Protein AF-A0A6N4QSC2-F1 (afdb_monomer_lite)

Foldseek 3Di:
DFEEEEEAQAPPPQPVVVVQCVLCLVLQEAEAEEEEPVNDDPVVVVVNQVVQVPDPGPDDGHHYYYDNALVRVLVVCPDPVDDPPGQYEYEYEQLLPDAAGPVRHGPVRRVVVSCVSCVVPHVYYYYYHYNRDPVCQCVRVSSVVSVVRGQWYWYDDPPAIATPHHRADQDDPPDDGPVSNDGPRNVVHDDDDDDDDD

pLDDT: mean 76.17, std 14.15, range [29.64, 94.31]

Radius of gyration: 16.21 Å; chains: 1; bounding box: 41×41×46 Å

Sequence (198 aa):
MF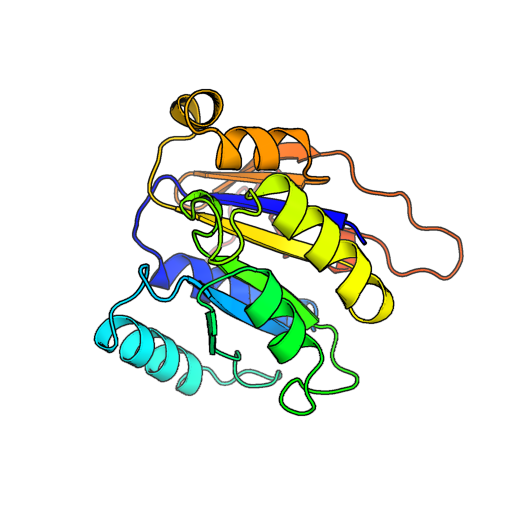IITLLDPTQTKSNLLLRWKIKLDRKGVTPVLVFPEASINLEKLHVLAKISSKQKSRSSVPVFFHAESLLKAADFLLSDRIPKGEKILPVFVDFGSIGKDKNGTDFEEQVEILQRKIERNFSAICFLETGKAQASIERSGNRNWLFHKSSLVVGIEGRSFKILRKDLPQAEEGELSAESWIPGGLLEGGHSENNLRF

Secondary structure (DSSP, 8-state):
-EEEEEEESS--HHHHHHHHHHHHHTTTEEEEEEEEGGG--HHHHHHHHHHHHTS--SSPPPEEEEESSHHHHHHHHTSTTSPTTSEEEEEEESGGG----TT---HHHHHHHHHHHHTTT-SEEEEEEESS-GGGGGGSHHHHHHHHH-SEEEEEETTEEEEEEE-PPPPPTTSPPGGGGSPTTSSSTT---S----

Organism: NCBI:txid2202201

Structure (mmCIF, N/CA/C/O backbone):
data_AF-A0A6N4QSC2-F1
#
_entry.id   AF-A0A6N4QSC2-F1
#
loop_
_atom_site.group_PDB
_atom_site.id
_atom_site.type_symbol
_atom_site.label_atom_id
_atom_site.label_alt_id
_atom_site.label_comp_id
_atom_site.label_asym_id
_atom_site.label_entity_id
_atom_site.label_seq_id
_atom_site.pdbx_PDB_ins_code
_atom_site.Cartn_x
_atom_site.Cartn_y
_atom_site.Cartn_z
_atom_site.occupancy
_atom_site.B_iso_or_equiv
_atom_site.auth_seq_id
_atom_site.auth_comp_id
_atom_site.auth_asym_id
_atom_site.auth_atom_id
_atom_site.pdbx_PDB_model_num
ATOM 1 N N . MET A 1 1 ? -3.252 13.249 3.395 1.00 88.25 1 MET A N 1
ATOM 2 C CA . MET A 1 1 ? -2.956 11.795 3.455 1.00 88.25 1 MET A CA 1
ATOM 3 C C . MET A 1 1 ? -1.460 11.560 3.255 1.00 88.25 1 MET A C 1
ATOM 5 O O . MET A 1 1 ? -0.872 12.277 2.457 1.00 88.25 1 MET A O 1
ATOM 9 N N . PHE A 1 2 ? -0.841 10.583 3.928 1.00 90.88 2 PHE A N 1
ATOM 10 C CA . PHE A 1 2 ? 0.598 10.287 3.786 1.00 90.88 2 PHE A CA 1
ATOM 11 C C . PHE A 1 2 ? 0.894 8.866 3.276 1.00 90.88 2 PHE A C 1
ATOM 13 O O . PHE A 1 2 ? 0.028 7.990 3.304 1.00 90.88 2 PHE A O 1
ATOM 20 N N . ILE A 1 3 ? 2.126 8.641 2.800 1.00 93.69 3 ILE A N 1
ATOM 21 C CA . ILE A 1 3 ? 2.558 7.366 2.203 1.00 93.69 3 ILE A CA 1
ATOM 22 C C . ILE A 1 3 ? 3.592 6.672 3.095 1.00 93.69 3 ILE A C 1
ATOM 24 O O . ILE A 1 3 ? 4.593 7.269 3.500 1.00 93.69 3 ILE A O 1
ATOM 28 N N . ILE A 1 4 ? 3.362 5.386 3.352 1.00 92.31 4 ILE A N 1
ATOM 29 C CA . ILE A 1 4 ? 4.295 4.468 4.009 1.00 92.31 4 ILE A CA 1
ATOM 30 C C . ILE A 1 4 ? 4.819 3.485 2.957 1.00 92.31 4 ILE A C 1
ATOM 32 O O . ILE A 1 4 ? 4.021 2.811 2.315 1.00 92.31 4 ILE A O 1
ATOM 36 N N . THR A 1 5 ? 6.133 3.328 2.819 1.00 91.56 5 THR A N 1
ATOM 37 C CA . THR A 1 5 ? 6.739 2.295 1.966 1.00 91.56 5 THR A CA 1
ATOM 38 C C . THR A 1 5 ? 7.551 1.310 2.789 1.00 91.56 5 THR A C 1
ATOM 40 O O . THR A 1 5 ? 8.351 1.682 3.648 1.00 91.56 5 THR A O 1
ATOM 43 N N . LEU A 1 6 ? 7.364 0.030 2.497 1.00 87.69 6 LEU A N 1
ATOM 44 C CA . LEU A 1 6 ? 8.025 -1.079 3.162 1.00 87.69 6 LEU A CA 1
ATOM 45 C C . LEU A 1 6 ? 8.762 -1.905 2.144 1.00 87.69 6 LEU A C 1
ATOM 47 O O . LEU A 1 6 ? 8.220 -2.239 1.094 1.00 87.69 6 LEU A O 1
ATOM 51 N N . LEU A 1 7 ? 9.985 -2.258 2.492 1.00 85.69 7 LEU A N 1
ATOM 52 C CA . LEU A 1 7 ? 10.893 -2.935 1.592 1.00 85.69 7 LEU A CA 1
ATOM 53 C C . LEU A 1 7 ? 11.272 -4.261 2.237 1.00 85.69 7 LEU A C 1
ATOM 55 O O . LEU A 1 7 ? 12.034 -4.291 3.204 1.00 85.69 7 LEU A O 1
ATOM 59 N N . ASP A 1 8 ? 10.720 -5.350 1.713 1.00 81.19 8 ASP A N 1
ATOM 60 C CA . ASP A 1 8 ? 11.114 -6.708 2.076 1.00 81.19 8 ASP A CA 1
ATOM 61 C C . ASP A 1 8 ? 12.064 -7.256 1.001 1.00 81.19 8 ASP A C 1
ATOM 63 O O . ASP A 1 8 ? 11.661 -7.452 -0.148 1.00 81.19 8 ASP A O 1
ATOM 67 N N . PRO A 1 9 ? 13.338 -7.534 1.318 1.00 72.94 9 PRO A N 1
ATOM 68 C CA . PRO A 1 9 ? 14.249 -8.124 0.345 1.00 72.94 9 PRO A CA 1
ATOM 69 C C . PRO A 1 9 ? 13.836 -9.550 -0.050 1.00 72.94 9 PRO A C 1
ATOM 71 O O . PRO A 1 9 ? 14.272 -10.048 -1.088 1.00 72.94 9 PRO A O 1
ATOM 74 N N . THR A 1 10 ? 12.996 -10.214 0.747 1.00 72.12 10 THR A N 1
ATOM 75 C CA . THR A 1 10 ? 12.547 -11.586 0.518 1.00 72.12 10 THR A CA 1
ATOM 76 C C . THR A 1 10 ? 11.240 -11.626 -0.272 1.00 72.12 10 THR A C 1
ATOM 78 O O . THR A 1 10 ? 10.379 -10.765 -0.139 1.00 72.1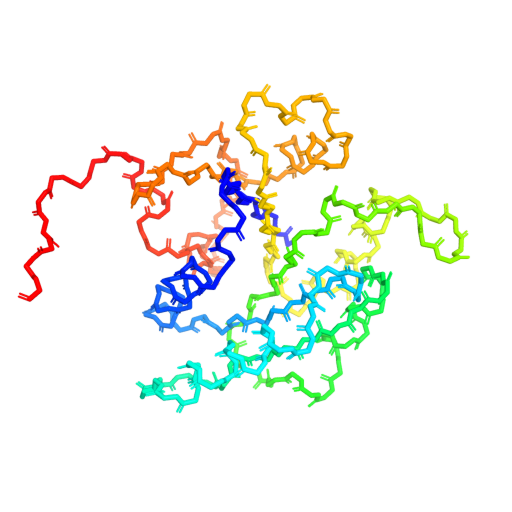2 10 THR A O 1
ATOM 81 N N . GLN A 1 11 ? 11.055 -12.663 -1.094 1.00 65.81 11 GLN A N 1
ATOM 82 C CA . GLN A 1 11 ? 9.778 -12.921 -1.780 1.00 65.81 11 GLN A CA 1
ATOM 83 C C . GLN A 1 11 ? 8.778 -13.704 -0.909 1.00 65.81 11 GLN A C 1
ATOM 85 O O . GLN A 1 11 ? 7.731 -14.145 -1.388 1.00 65.81 11 GLN A O 1
ATOM 90 N N . THR A 1 12 ? 9.081 -13.919 0.373 1.00 62.34 12 THR A N 1
ATOM 91 C CA . THR A 1 12 ? 8.256 -14.706 1.303 1.00 62.34 12 THR A CA 1
ATOM 92 C C . THR A 1 12 ? 7.062 -13.893 1.823 1.00 62.34 12 THR A C 1
ATOM 94 O O . THR A 1 12 ? 6.931 -13.620 3.015 1.00 62.34 12 THR A O 1
ATOM 97 N N . LYS A 1 13 ? 6.149 -13.533 0.908 1.00 61.34 13 LYS A N 1
ATOM 98 C CA . LYS A 1 13 ? 5.023 -12.604 1.135 1.00 61.34 13 LYS A CA 1
ATOM 99 C C . LYS A 1 13 ? 4.121 -12.988 2.325 1.00 61.34 13 LYS A C 1
ATOM 101 O O . LYS A 1 13 ? 3.629 -12.118 3.039 1.00 61.34 13 LYS A O 1
ATOM 106 N N . SER A 1 14 ? 3.910 -14.282 2.581 1.00 56.91 14 SER A N 1
ATOM 107 C CA . SER A 1 14 ? 2.851 -14.759 3.488 1.00 56.91 14 SER A CA 1
ATOM 108 C C . SER A 1 14 ? 3.118 -14.514 4.977 1.00 56.91 14 SER A C 1
ATOM 110 O O . SER A 1 14 ? 2.201 -14.182 5.727 1.00 56.91 14 SER A O 1
ATOM 112 N N . ASN A 1 15 ? 4.368 -14.660 5.423 1.00 63.09 15 ASN A N 1
ATOM 113 C CA . ASN A 1 15 ? 4.705 -14.560 6.848 1.00 63.09 15 ASN A CA 1
ATOM 114 C C . ASN A 1 15 ? 4.814 -13.107 7.321 1.00 63.09 15 ASN A C 1
ATOM 116 O O . ASN A 1 15 ? 4.501 -12.810 8.475 1.00 63.09 15 ASN A O 1
ATOM 120 N N . LEU A 1 16 ? 5.243 -12.200 6.441 1.00 67.38 16 LEU A N 1
ATOM 121 C CA . LEU A 1 16 ? 5.351 -10.783 6.760 1.00 67.38 16 LEU A CA 1
ATOM 122 C C . LEU A 1 16 ? 3.970 -10.141 6.908 1.00 67.38 16 LEU A C 1
ATOM 124 O O . LEU A 1 16 ? 3.697 -9.529 7.940 1.00 67.38 16 LEU A O 1
ATOM 128 N N . LEU A 1 17 ? 3.100 -10.336 5.913 1.00 65.50 17 LEU A N 1
ATOM 129 C CA . LEU A 1 17 ? 1.736 -9.805 5.902 1.00 65.50 17 LEU A CA 1
ATOM 130 C C . LEU A 1 17 ? 0.954 -10.216 7.155 1.00 65.50 17 LEU A C 1
ATOM 132 O O . LEU A 1 17 ? 0.260 -9.398 7.758 1.00 65.50 17 LEU A O 1
ATOM 136 N N . LEU A 1 18 ? 1.137 -11.458 7.612 1.00 65.31 18 LEU A N 1
ATOM 137 C CA . LEU A 1 18 ? 0.508 -11.951 8.834 1.00 65.31 18 LEU A CA 1
ATOM 138 C C . LEU A 1 18 ? 1.024 -11.244 10.097 1.00 65.31 18 LEU A C 1
ATOM 140 O O . LEU A 1 18 ? 0.238 -10.841 10.955 1.00 65.31 18 LEU A O 1
ATOM 144 N N . ARG A 1 19 ? 2.347 -11.084 10.225 1.00 69.19 19 ARG A N 1
ATOM 145 C CA . ARG A 1 19 ? 2.960 -10.372 11.362 1.00 69.19 19 ARG A CA 1
ATOM 146 C C . ARG A 1 19 ? 2.502 -8.919 11.411 1.00 69.19 19 ARG A C 1
ATOM 148 O O . ARG A 1 19 ? 2.273 -8.375 12.488 1.00 69.19 19 ARG A O 1
ATOM 155 N N . TRP A 1 20 ? 2.366 -8.314 10.241 1.00 72.75 20 TRP A N 1
ATOM 156 C CA . TRP A 1 20 ? 1.895 -6.952 10.060 1.00 72.75 20 TRP A CA 1
ATOM 157 C C . TRP A 1 20 ? 0.442 -6.778 10.466 1.00 72.75 20 TRP A C 1
ATOM 159 O O . TRP A 1 20 ? 0.145 -5.889 11.261 1.00 72.75 20 TRP A O 1
ATOM 169 N N . LYS A 1 21 ? -0.433 -7.683 10.021 1.00 70.56 21 LYS A N 1
ATOM 170 C CA . LYS A 1 21 ? -1.835 -7.708 10.434 1.00 70.56 21 LYS A CA 1
ATOM 171 C C . LYS A 1 21 ? -1.973 -7.730 11.958 1.00 70.56 21 LYS A C 1
ATOM 173 O O . LYS A 1 21 ? -2.654 -6.880 12.509 1.00 70.56 21 LYS A O 1
ATOM 178 N N . ILE A 1 22 ? -1.252 -8.616 12.652 1.00 71.75 22 ILE A N 1
ATOM 179 C CA . ILE A 1 22 ? -1.305 -8.701 14.126 1.00 71.75 22 ILE A CA 1
ATOM 180 C C . ILE A 1 22 ? -0.913 -7.369 14.785 1.00 71.75 22 ILE A C 1
ATOM 182 O O . ILE A 1 22 ? -1.514 -6.956 15.777 1.00 71.75 22 ILE A O 1
ATOM 186 N N . LYS A 1 23 ? 0.114 -6.693 14.260 1.00 76.44 23 LYS A N 1
ATOM 187 C CA . LYS A 1 23 ? 0.571 -5.405 14.796 1.00 76.44 23 LYS A CA 1
ATOM 188 C C . LYS A 1 23 ? -0.415 -4.266 14.514 1.00 76.44 23 LYS A C 1
ATOM 190 O O . LYS A 1 23 ? -0.548 -3.387 15.362 1.00 76.44 23 LYS A O 1
ATOM 195 N N . LEU A 1 24 ? -1.086 -4.284 13.362 1.00 78.25 24 LEU A N 1
ATOM 196 C CA . LEU A 1 24 ? -2.146 -3.337 13.000 1.00 78.25 24 LEU A CA 1
ATOM 197 C C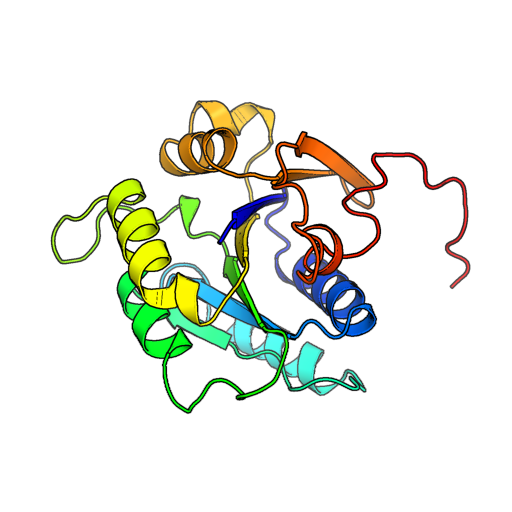 . LEU A 1 24 ? -3.407 -3.552 13.845 1.00 78.25 24 LEU A C 1
ATOM 199 O O . LEU A 1 24 ? -3.928 -2.591 14.406 1.00 78.25 24 LEU A O 1
ATOM 203 N N . ASP A 1 25 ? -3.812 -4.809 14.051 1.00 76.00 25 ASP A N 1
ATOM 204 C CA . ASP A 1 25 ? -4.973 -5.180 14.868 1.00 76.00 25 ASP A CA 1
ATOM 205 C C . ASP A 1 25 ? -4.839 -4.657 16.309 1.00 76.00 25 ASP A C 1
ATOM 207 O O . ASP A 1 25 ? -5.798 -4.154 16.890 1.00 76.00 25 ASP A O 1
ATOM 211 N N . ARG A 1 26 ? -3.627 -4.696 16.886 1.00 77.69 26 ARG A N 1
ATOM 212 C CA . ARG A 1 26 ? -3.344 -4.126 18.221 1.00 77.69 26 ARG A CA 1
ATOM 213 C C . ARG A 1 26 ? -3.551 -2.612 18.301 1.00 77.69 26 ARG A C 1
ATOM 215 O O . ARG A 1 26 ? -3.760 -2.098 19.395 1.00 77.69 26 ARG A O 1
ATOM 222 N N . LYS A 1 27 ? -3.482 -1.908 17.170 1.00 78.81 27 LYS A N 1
ATOM 223 C CA . LYS A 1 27 ? -3.760 -0.469 17.054 1.00 78.81 27 LYS A CA 1
ATOM 224 C C . LYS A 1 27 ? -5.186 -0.175 16.574 1.00 78.81 27 LYS A C 1
ATOM 226 O O . LYS A 1 27 ? -5.499 0.981 16.304 1.00 78.81 27 LYS A O 1
ATOM 231 N N . GLY A 1 28 ? -6.027 -1.203 16.438 1.00 79.94 28 GLY A N 1
ATOM 232 C CA . GLY A 1 28 ? -7.368 -1.070 15.873 1.00 79.94 28 GLY A CA 1
ATOM 233 C C . GLY A 1 28 ? -7.364 -0.647 14.404 1.00 79.94 28 GLY A C 1
ATOM 234 O O . GLY A 1 28 ? -8.327 -0.033 13.965 1.00 79.94 28 GLY A O 1
ATOM 235 N N . VAL A 1 29 ? -6.280 -0.920 13.664 1.00 83.62 29 VAL A N 1
ATOM 236 C CA . VAL A 1 29 ? -6.176 -0.616 12.232 1.00 83.62 29 VAL A CA 1
ATOM 237 C C . VAL A 1 29 ? -6.504 -1.870 11.424 1.00 83.62 29 VAL A C 1
ATOM 239 O O . VAL A 1 29 ? -5.857 -2.901 11.600 1.00 83.62 29 VAL A O 1
ATOM 242 N N . THR A 1 30 ? -7.456 -1.766 10.500 1.00 83.31 30 THR A N 1
ATOM 243 C CA . THR A 1 30 ? -7.856 -2.847 9.592 1.00 83.31 30 THR A CA 1
ATOM 244 C C . THR A 1 30 ? -7.101 -2.718 8.263 1.00 83.31 30 THR A C 1
ATOM 246 O O . THR A 1 30 ? -7.333 -1.760 7.522 1.00 83.31 30 THR A O 1
ATOM 249 N N . PRO A 1 31 ? -6.198 -3.651 7.908 1.00 83.19 31 PRO A N 1
ATOM 250 C CA . PRO A 1 31 ? -5.553 -3.627 6.600 1.00 83.19 31 PRO A CA 1
ATOM 251 C C . PRO A 1 31 ? -6.478 -4.129 5.483 1.00 83.19 31 PRO A C 1
ATOM 253 O O . PRO A 1 31 ? -7.084 -5.196 5.599 1.00 83.19 31 PRO A O 1
ATOM 256 N N . VAL A 1 32 ? -6.492 -3.416 4.356 1.00 86.00 32 VAL A N 1
ATOM 257 C CA . VAL A 1 32 ? -7.066 -3.887 3.083 1.00 86.00 32 VAL A CA 1
ATOM 258 C C . VAL A 1 32 ? -5.916 -4.191 2.134 1.00 86.00 32 VAL A C 1
ATOM 260 O O . VAL A 1 32 ? -5.185 -3.288 1.735 1.00 86.00 32 VAL A O 1
ATOM 263 N N . LEU A 1 33 ? -5.730 -5.467 1.802 1.00 84.81 33 LEU A N 1
ATOM 264 C CA . LEU A 1 33 ? -4.617 -5.930 0.981 1.00 84.81 33 LEU A CA 1
ATOM 265 C C . LEU A 1 33 ? -5.011 -5.914 -0.497 1.00 84.81 33 LEU A C 1
ATOM 267 O O . LEU A 1 33 ? -5.874 -6.674 -0.942 1.00 84.81 33 LEU A O 1
ATOM 271 N N . VAL A 1 34 ? -4.340 -5.058 -1.256 1.00 86.56 34 VAL A N 1
ATOM 272 C CA . VAL A 1 34 ? -4.528 -4.889 -2.694 1.00 86.56 34 VAL A CA 1
ATOM 273 C C . VAL A 1 34 ? -3.327 -5.486 -3.412 1.00 86.56 34 VAL A C 1
ATOM 275 O O . VAL A 1 34 ? -2.183 -5.158 -3.097 1.00 86.56 34 VAL A O 1
ATOM 278 N N . PHE A 1 35 ? -3.582 -6.335 -4.403 1.00 84.44 35 PHE A N 1
ATOM 279 C CA . PHE A 1 35 ? -2.551 -6.985 -5.209 1.00 84.44 35 PHE A CA 1
ATOM 280 C C . PHE A 1 35 ? -2.726 -6.653 -6.695 1.00 84.44 35 PHE A C 1
ATOM 282 O O . PHE A 1 35 ? -3.864 -6.620 -7.178 1.00 84.44 35 PHE A O 1
ATOM 289 N N . PRO A 1 36 ? -1.627 -6.464 -7.448 1.00 83.25 36 PRO A N 1
ATOM 290 C CA . PRO A 1 36 ? -1.685 -6.462 -8.896 1.00 83.25 36 PRO A CA 1
ATOM 291 C C . PRO A 1 36 ? -2.163 -7.831 -9.373 1.00 83.25 36 PRO A C 1
ATOM 293 O O . PRO A 1 36 ? -1.684 -8.858 -8.881 1.00 83.25 36 PRO A O 1
ATOM 296 N N . GLU A 1 37 ? -3.058 -7.858 -10.355 1.00 79.19 37 GLU A N 1
ATOM 297 C CA . GLU A 1 37 ? -3.610 -9.108 -10.900 1.00 79.19 37 GLU A CA 1
ATOM 298 C C . GLU A 1 37 ? -2.509 -10.072 -11.384 1.00 79.19 37 GLU A C 1
ATOM 300 O O . GLU A 1 37 ? -2.588 -11.279 -11.175 1.00 79.19 37 GLU A O 1
ATOM 305 N N . ALA A 1 38 ? -1.405 -9.537 -11.912 1.00 68.12 38 ALA A N 1
ATOM 306 C CA . ALA A 1 38 ? -0.257 -10.320 -12.370 1.00 68.12 38 ALA A CA 1
ATOM 307 C C . ALA A 1 38 ? 0.647 -10.894 -11.249 1.00 68.12 38 ALA A C 1
ATOM 309 O O . ALA A 1 38 ? 1.596 -11.620 -11.541 1.00 68.12 38 ALA A O 1
ATOM 310 N N . SER A 1 39 ? 0.425 -10.555 -9.972 1.00 63.72 39 SER A N 1
ATOM 311 C CA . SER A 1 39 ? 1.437 -10.726 -8.907 1.00 63.72 39 SER A CA 1
ATOM 312 C C . SER A 1 39 ? 1.231 -11.917 -7.959 1.00 63.72 39 SER A C 1
ATOM 314 O O . SER A 1 39 ? 2.129 -12.241 -7.164 1.00 63.72 39 SER A O 1
ATOM 316 N N . ILE A 1 40 ? 0.062 -12.563 -8.005 1.00 62.53 40 ILE A N 1
ATOM 317 C CA . ILE A 1 40 ? -0.332 -13.626 -7.077 1.00 62.53 40 ILE A CA 1
ATOM 318 C C . ILE A 1 40 ? -1.114 -14.720 -7.810 1.00 62.53 40 ILE A C 1
ATOM 320 O O . ILE A 1 40 ? -2.077 -14.445 -8.515 1.00 62.53 40 ILE A O 1
ATOM 324 N N . ASN A 1 41 ? -0.727 -15.984 -7.597 1.00 61.09 41 ASN A N 1
ATOM 325 C CA . ASN A 1 41 ? -1.523 -17.126 -8.046 1.00 61.09 41 ASN A CA 1
ATOM 326 C C . ASN A 1 41 ? -2.687 -17.395 -7.065 1.00 61.09 41 ASN A C 1
ATOM 328 O O . ASN A 1 41 ? -2.583 -17.130 -5.864 1.00 61.09 41 ASN A O 1
ATOM 332 N N . LEU A 1 42 ? -3.792 -17.953 -7.569 1.00 58.38 42 LEU A N 1
ATOM 333 C CA . LEU A 1 42 ? -4.994 -18.280 -6.782 1.00 58.38 42 LEU A CA 1
ATOM 334 C C . LEU A 1 42 ? -4.693 -19.155 -5.549 1.00 58.38 42 LEU A C 1
ATOM 336 O O . LEU A 1 42 ? -5.288 -18.971 -4.487 1.00 58.38 42 LEU A O 1
ATOM 340 N N . GLU A 1 43 ? -3.715 -20.055 -5.647 1.00 59.78 43 GLU A N 1
ATOM 341 C CA . GLU A 1 43 ? -3.295 -20.920 -4.540 1.00 59.78 43 GLU A CA 1
ATOM 342 C C . GLU A 1 43 ? -2.722 -20.132 -3.352 1.00 59.78 43 GLU A C 1
ATOM 344 O O . GLU A 1 43 ? -3.056 -20.411 -2.199 1.00 59.78 43 GLU A O 1
ATOM 349 N N . LYS A 1 44 ? -1.898 -19.106 -3.603 1.00 62.97 44 LYS A N 1
ATOM 350 C CA . LYS A 1 44 ? -1.330 -18.257 -2.545 1.00 62.97 44 LYS A CA 1
ATOM 351 C C . LYS A 1 44 ? -2.402 -17.431 -1.837 1.00 62.97 44 LYS A C 1
ATOM 353 O O . LYS A 1 44 ? -2.305 -17.251 -0.624 1.00 62.97 44 LYS A O 1
ATOM 358 N N . LEU A 1 45 ? -3.446 -16.988 -2.540 1.00 64.06 45 LEU A N 1
ATOM 359 C CA . LEU A 1 45 ? -4.599 -16.326 -1.911 1.00 64.06 45 LEU A CA 1
ATOM 360 C C . LEU A 1 45 ? -5.372 -17.266 -1.013 1.00 64.06 45 LEU A C 1
ATOM 362 O O . LEU A 1 45 ? -5.707 -16.890 0.103 1.00 64.06 45 LEU A O 1
ATOM 366 N N . HIS A 1 46 ? -5.617 -18.495 -1.465 1.00 64.62 46 HIS A N 1
ATOM 367 C CA . HIS A 1 46 ? -6.274 -19.502 -0.639 1.00 64.62 46 HIS A CA 1
ATOM 368 C C . HIS A 1 46 ? -5.481 -19.767 0.644 1.00 64.62 46 HIS A C 1
ATOM 370 O O . HIS A 1 46 ? -6.069 -19.890 1.718 1.00 64.62 46 HIS A O 1
ATOM 376 N N . VAL A 1 47 ? -4.148 -19.794 0.563 1.00 65.44 47 VAL A N 1
ATOM 377 C CA . VAL A 1 47 ? -3.280 -19.897 1.742 1.00 65.44 47 VAL A CA 1
ATOM 378 C C . VAL A 1 47 ? -3.437 -18.675 2.652 1.00 65.44 47 VAL A C 1
ATOM 380 O O . VAL A 1 47 ? -3.666 -18.849 3.847 1.00 65.44 47 VAL A O 1
ATOM 383 N N . LEU A 1 48 ? -3.382 -17.452 2.117 1.00 65.31 48 LEU A N 1
ATOM 384 C CA . LEU A 1 48 ? -3.551 -16.222 2.903 1.00 65.31 48 LEU A CA 1
ATOM 385 C C . LEU A 1 48 ? -4.934 -16.138 3.569 1.00 65.31 48 LEU A C 1
ATOM 387 O O . LEU A 1 48 ? -5.022 -15.868 4.767 1.00 65.31 48 LEU A O 1
ATOM 391 N N . ALA A 1 49 ? -5.998 -16.447 2.829 1.00 67.06 49 ALA A N 1
ATOM 392 C CA . ALA A 1 49 ? -7.370 -16.467 3.320 1.00 67.06 49 ALA A CA 1
ATOM 393 C C . ALA A 1 49 ? -7.563 -17.531 4.412 1.00 67.06 49 ALA A C 1
ATOM 395 O O . ALA A 1 49 ? -8.115 -17.234 5.469 1.00 67.06 49 ALA A O 1
ATOM 396 N N . LYS A 1 50 ? -7.036 -18.748 4.210 1.00 66.19 50 LYS A N 1
ATOM 397 C CA . LYS A 1 50 ? -7.099 -19.849 5.189 1.00 66.19 50 LYS A CA 1
ATOM 398 C C . LYS A 1 50 ? -6.298 -19.561 6.456 1.00 66.19 50 LYS A C 1
ATOM 400 O O . LYS A 1 50 ? -6.689 -19.987 7.539 1.00 66.19 50 LYS A O 1
ATOM 405 N N . ILE A 1 51 ? -5.155 -18.888 6.340 1.00 61.66 51 ILE A N 1
ATOM 406 C CA . ILE A 1 51 ? -4.378 -18.474 7.513 1.00 61.66 51 ILE A CA 1
ATOM 407 C C . ILE A 1 51 ? -5.136 -17.372 8.257 1.00 61.66 51 ILE A C 1
ATOM 409 O O . ILE A 1 51 ? -5.251 -17.428 9.481 1.00 61.66 51 ILE A O 1
ATOM 413 N N . SER A 1 52 ? -5.700 -16.409 7.528 1.00 61.97 52 SER A N 1
ATOM 414 C CA . SER A 1 52 ? -6.455 -15.321 8.133 1.00 61.97 52 SER A CA 1
ATOM 415 C C . SER A 1 52 ? -7.734 -15.789 8.828 1.00 61.97 52 SER A C 1
ATOM 417 O O . SER A 1 52 ? -8.048 -15.290 9.904 1.00 61.97 52 SER A O 1
ATOM 419 N N . SER A 1 53 ? -8.466 -16.748 8.255 1.00 64.56 53 SER A N 1
ATOM 420 C CA . SER A 1 53 ? -9.716 -17.259 8.832 1.00 64.56 53 SER A CA 1
ATOM 421 C C . SER A 1 53 ? -9.503 -18.048 10.128 1.00 64.56 53 SER A C 1
ATOM 423 O O . SER A 1 53 ? -10.421 -18.192 10.929 1.00 64.56 53 SER A O 1
ATOM 425 N N . LYS A 1 54 ? -8.290 -18.569 10.347 1.00 59.94 54 LYS A N 1
ATOM 426 C CA . LYS A 1 54 ? -7.914 -19.309 11.559 1.00 59.94 54 LYS A CA 1
ATOM 427 C C . LYS A 1 54 ? -7.511 -18.406 12.723 1.00 59.94 54 LYS A C 1
ATOM 429 O O . LYS A 1 54 ? -7.364 -18.896 13.842 1.00 59.94 54 LYS A O 1
ATOM 434 N N . GLN A 1 55 ? -7.305 -17.112 12.489 1.00 59.38 55 GLN A N 1
ATOM 435 C CA . GLN A 1 55 ? -6.981 -16.179 13.560 1.00 59.38 55 GLN A CA 1
ATOM 436 C C . GLN A 1 55 ? -8.258 -15.701 14.252 1.00 59.38 55 GLN A C 1
ATOM 438 O O . GLN A 1 55 ? -9.144 -15.136 13.617 1.00 59.38 55 GLN A O 1
ATOM 443 N N . LYS A 1 56 ? -8.320 -15.859 15.580 1.00 54.41 56 LYS A N 1
ATOM 444 C CA . LYS A 1 56 ? -9.302 -15.172 16.431 1.00 54.41 56 LYS A CA 1
ATOM 445 C C . LYS A 1 56 ? -8.936 -13.683 16.503 1.00 54.41 56 LYS A C 1
ATOM 447 O O . LYS A 1 56 ? -8.315 -13.236 17.463 1.00 54.41 56 LYS A O 1
ATOM 452 N N . SER A 1 57 ? -9.232 -12.945 15.437 1.00 53.84 57 SER A N 1
ATOM 453 C CA . SER A 1 57 ? -9.071 -11.491 15.371 1.00 53.84 57 SER A CA 1
ATOM 454 C C . SER A 1 57 ? -10.243 -10.796 16.063 1.00 53.84 57 SER A C 1
ATOM 456 O O . SER A 1 57 ? -11.371 -11.272 15.973 1.00 53.84 57 SER A O 1
ATOM 458 N N . ARG A 1 58 ? -9.988 -9.666 16.736 1.00 53.16 58 ARG A N 1
ATOM 459 C CA . ARG A 1 58 ? -11.047 -8.746 17.197 1.00 53.16 58 ARG A CA 1
ATOM 460 C C . ARG A 1 58 ? -11.551 -7.826 16.072 1.00 53.16 58 ARG A C 1
ATOM 462 O O . ARG A 1 58 ? -12.607 -7.230 16.234 1.00 53.16 58 ARG A O 1
ATOM 469 N N . SER A 1 59 ? -10.797 -7.703 14.977 1.00 53.69 59 SER A N 1
ATOM 470 C CA . SER A 1 59 ? -11.109 -6.878 13.801 1.00 53.69 59 SER A CA 1
ATOM 471 C C . SER A 1 59 ? -11.682 -7.710 12.649 1.00 53.69 59 SER A C 1
ATOM 473 O O . SER A 1 59 ? -11.550 -8.941 12.631 1.00 53.69 59 SER A O 1
ATOM 475 N N . SER A 1 60 ? -12.298 -7.013 11.691 1.00 53.12 60 SER A N 1
ATOM 476 C CA . SER A 1 60 ? -12.840 -7.563 10.451 1.00 53.12 60 SER A CA 1
ATOM 477 C C . SER A 1 60 ? -11.808 -8.405 9.678 1.00 53.12 60 SER A C 1
ATOM 479 O O . SER A 1 60 ? -10.587 -8.269 9.812 1.00 53.12 60 SER A O 1
ATOM 481 N N . VAL A 1 61 ? -12.308 -9.368 8.900 1.00 57.94 61 VAL A N 1
ATOM 482 C CA . VAL A 1 61 ? -11.475 -10.238 8.059 1.00 57.94 61 VAL A CA 1
ATOM 483 C C . VAL A 1 61 ? -10.713 -9.355 7.058 1.00 57.94 61 VAL A C 1
ATOM 485 O O . VAL A 1 61 ? -11.346 -8.513 6.423 1.00 57.94 61 VAL A O 1
ATOM 488 N N . PRO A 1 62 ? -9.386 -9.521 6.884 1.00 60.84 62 PRO A N 1
ATOM 489 C CA . PRO A 1 62 ? -8.628 -8.740 5.919 1.00 60.84 62 PRO A CA 1
ATOM 490 C C . PRO A 1 62 ? -9.239 -8.916 4.535 1.00 60.84 62 PRO A C 1
ATOM 492 O O . PRO A 1 62 ? -9.486 -10.034 4.074 1.00 60.84 62 PRO A O 1
ATOM 495 N N . VAL A 1 63 ? -9.495 -7.785 3.891 1.00 67.50 63 VAL A N 1
ATOM 496 C CA . VAL A 1 63 ? -10.109 -7.736 2.571 1.00 67.50 63 VAL A CA 1
ATOM 497 C C . VAL A 1 63 ? -9.004 -7.882 1.532 1.00 67.50 63 VAL A C 1
ATOM 499 O O . VAL A 1 63 ? -8.034 -7.126 1.547 1.00 67.50 63 VAL A O 1
ATOM 502 N N . PHE A 1 64 ? -9.152 -8.865 0.646 1.00 73.38 64 PHE A N 1
ATOM 503 C CA . PHE A 1 64 ? -8.233 -9.124 -0.460 1.00 73.38 64 PHE A CA 1
ATOM 504 C C . PHE A 1 64 ? -8.859 -8.628 -1.763 1.00 73.38 64 PHE A C 1
ATOM 506 O O . PHE A 1 64 ? -9.998 -8.986 -2.069 1.00 73.38 64 PHE A O 1
ATOM 513 N N . PHE A 1 65 ? -8.121 -7.830 -2.536 1.00 77.81 65 PHE A N 1
ATOM 514 C CA . PHE A 1 65 ? -8.581 -7.321 -3.828 1.00 77.81 65 PHE A CA 1
ATOM 515 C C . PHE A 1 65 ? -7.499 -7.418 -4.905 1.00 77.81 65 PHE A C 1
ATOM 517 O O . PHE A 1 65 ? -6.337 -7.098 -4.655 1.00 77.81 65 PHE A O 1
ATOM 524 N N . HIS A 1 66 ? -7.896 -7.830 -6.111 1.00 76.50 66 HIS A N 1
ATOM 525 C CA . HIS A 1 66 ? -7.045 -7.793 -7.299 1.00 76.50 66 HIS A CA 1
ATOM 526 C C . HIS A 1 66 ? -7.388 -6.579 -8.140 1.00 76.50 66 HIS A C 1
ATOM 528 O O . HIS A 1 66 ? -8.554 -6.366 -8.471 1.00 76.50 66 HIS A O 1
ATOM 534 N N . ALA A 1 67 ? -6.366 -5.824 -8.523 1.00 78.44 67 ALA A N 1
ATOM 535 C CA . ALA A 1 67 ? -6.530 -4.680 -9.396 1.00 78.44 67 ALA A CA 1
ATOM 536 C C . ALA A 1 67 ? -5.558 -4.758 -10.576 1.00 78.44 67 ALA A C 1
ATOM 538 O O . ALA A 1 67 ? -4.373 -5.040 -10.407 1.00 78.44 67 ALA A O 1
ATOM 539 N N . GLU A 1 68 ? -6.055 -4.455 -11.774 1.00 78.88 68 GLU A N 1
ATOM 540 C CA . GLU A 1 68 ? -5.210 -4.261 -12.961 1.00 78.88 68 GLU A CA 1
ATOM 541 C C . GLU A 1 68 ? -4.419 -2.943 -12.897 1.00 78.88 68 GLU A C 1
ATOM 543 O O . GLU A 1 68 ? -3.424 -2.787 -13.597 1.00 78.88 68 GLU A O 1
ATOM 548 N N . SER A 1 69 ? -4.873 -1.980 -12.088 1.00 83.31 69 SER A N 1
ATOM 549 C CA . SER A 1 69 ? -4.250 -0.664 -11.910 1.00 83.31 69 SER A CA 1
ATOM 550 C C . SER A 1 69 ? -4.570 -0.082 -10.533 1.00 83.31 69 SER A C 1
ATOM 552 O O . SER A 1 69 ? -5.525 -0.505 -9.871 1.00 83.31 69 SER A O 1
ATOM 554 N N . LEU A 1 70 ? -3.811 0.934 -10.110 1.00 87.25 70 LEU A N 1
ATOM 555 C CA . LEU A 1 70 ? -4.102 1.664 -8.867 1.00 87.25 70 LEU A CA 1
ATOM 556 C C . LEU A 1 70 ? -5.470 2.364 -8.921 1.00 87.25 70 LEU A C 1
ATOM 558 O O . LEU A 1 70 ? -6.163 2.452 -7.910 1.00 87.25 70 LEU A O 1
ATOM 562 N N . LEU A 1 71 ? -5.907 2.795 -10.107 1.00 84.38 71 LEU A N 1
ATOM 563 C CA . LEU A 1 71 ? -7.202 3.454 -10.289 1.00 84.38 71 LEU A CA 1
ATOM 564 C C . LEU A 1 71 ? -8.381 2.513 -10.027 1.00 84.38 71 LEU A C 1
ATOM 566 O O . LEU A 1 71 ? -9.317 2.896 -9.328 1.00 84.38 71 LEU A O 1
ATOM 570 N N . LYS A 1 72 ? -8.309 1.262 -10.504 1.00 86.75 72 LYS A N 1
ATOM 571 C CA . LYS A 1 72 ? -9.327 0.247 -10.183 1.00 86.75 72 LYS A CA 1
ATOM 572 C C . LYS A 1 72 ? -9.358 -0.088 -8.694 1.00 86.75 72 LYS A C 1
ATOM 574 O O . LYS A 1 72 ? -10.425 -0.340 -8.139 1.00 86.75 72 LYS A O 1
ATOM 579 N N . ALA A 1 73 ? -8.200 -0.081 -8.035 1.00 88.31 73 ALA A N 1
ATOM 580 C CA . ALA A 1 73 ? -8.141 -0.241 -6.587 1.00 88.31 73 ALA A CA 1
ATOM 581 C C . ALA A 1 73 ? -8.817 0.922 -5.849 1.00 88.31 73 ALA A C 1
ATOM 583 O O . ALA A 1 73 ? -9.510 0.679 -4.864 1.00 88.31 73 ALA A O 1
ATOM 584 N N . ALA A 1 74 ? -8.689 2.157 -6.342 1.00 89.25 74 ALA A N 1
ATOM 585 C CA . ALA A 1 74 ? -9.377 3.313 -5.770 1.00 89.25 74 ALA A CA 1
ATOM 586 C C . ALA A 1 74 ? -10.907 3.139 -5.778 1.00 89.25 74 ALA A C 1
ATOM 588 O O . ALA A 1 74 ? -11.556 3.399 -4.769 1.00 89.25 74 ALA A O 1
ATOM 589 N N . ASP A 1 75 ? -11.478 2.659 -6.889 1.00 89.44 75 ASP A N 1
ATOM 590 C CA . ASP A 1 75 ? -12.924 2.402 -6.994 1.00 89.44 75 ASP A CA 1
ATOM 591 C C . ASP A 1 75 ? -13.395 1.355 -5.983 1.00 89.44 75 ASP A C 1
ATOM 593 O O . ASP A 1 75 ? -14.423 1.524 -5.329 1.00 89.44 75 ASP A O 1
ATOM 597 N N . PHE A 1 76 ? -12.617 0.285 -5.811 1.00 88.25 76 PHE A N 1
ATOM 598 C CA . PHE A 1 76 ? -12.912 -0.733 -4.812 1.00 88.25 76 PHE A CA 1
ATOM 599 C C . PHE A 1 76 ? -12.855 -0.177 -3.385 1.00 88.25 76 PHE A C 1
ATOM 601 O O . PHE A 1 76 ? -13.763 -0.439 -2.595 1.00 88.25 76 PHE A O 1
ATOM 608 N N . LEU A 1 77 ? -11.825 0.613 -3.068 1.00 89.25 77 LEU A N 1
ATOM 609 C CA . LEU A 1 77 ? -11.633 1.212 -1.745 1.00 89.25 77 LEU A CA 1
ATOM 610 C C . LEU A 1 77 ? -12.770 2.164 -1.346 1.00 89.25 77 LEU A C 1
ATOM 612 O O . LEU A 1 77 ? -13.068 2.291 -0.163 1.00 89.25 77 LEU A O 1
ATOM 616 N N . LEU A 1 78 ? -13.407 2.810 -2.323 1.00 89.50 78 LEU A N 1
ATOM 617 C CA . LEU A 1 78 ? -14.546 3.706 -2.110 1.00 89.50 78 LEU A CA 1
ATOM 618 C C . LEU A 1 78 ? -15.908 3.000 -2.182 1.00 89.50 78 LEU A C 1
ATOM 620 O O . LEU A 1 78 ? -16.938 3.632 -1.954 1.00 89.50 78 LEU A O 1
ATOM 624 N N . SER A 1 79 ? -15.935 1.708 -2.512 1.00 86.31 79 SER A N 1
ATOM 625 C CA . SER A 1 79 ? -17.177 0.947 -2.619 1.00 86.31 79 SER A CA 1
ATOM 626 C C . SER A 1 79 ? -17.753 0.580 -1.249 1.00 86.31 79 SER A C 1
ATOM 628 O O . SER A 1 79 ? -17.039 0.474 -0.252 1.00 86.31 79 SER A O 1
ATOM 630 N N . ASP A 1 80 ? -19.044 0.250 -1.215 1.00 81.81 80 ASP A N 1
ATOM 631 C CA . ASP A 1 80 ? -19.731 -0.224 -0.004 1.00 81.81 80 ASP A CA 1
ATOM 632 C C . ASP A 1 80 ? -19.237 -1.593 0.507 1.00 81.81 80 ASP A C 1
ATOM 634 O O . ASP A 1 80 ? -19.718 -2.091 1.523 1.00 81.81 80 ASP A O 1
ATOM 638 N N . ARG A 1 81 ? -18.274 -2.220 -0.185 1.00 76.31 81 ARG A N 1
ATOM 639 C CA . ARG A 1 81 ? -17.636 -3.478 0.235 1.00 76.31 81 ARG A CA 1
ATOM 640 C C . ARG A 1 81 ? -16.586 -3.274 1.324 1.00 76.31 81 ARG A C 1
ATOM 642 O O . ARG A 1 81 ? -16.172 -4.250 1.947 1.00 76.31 81 ARG A O 1
ATOM 649 N N . ILE A 1 82 ? -16.133 -2.038 1.525 1.00 78.69 82 ILE A N 1
ATOM 650 C CA . ILE A 1 82 ? -15.188 -1.687 2.579 1.00 78.69 82 ILE A CA 1
ATOM 651 C C . ILE A 1 82 ? -15.965 -1.294 3.847 1.00 78.69 82 ILE A C 1
ATOM 653 O O . ILE A 1 82 ? -16.878 -0.469 3.762 1.00 78.69 82 ILE A O 1
ATOM 657 N N . PRO A 1 83 ? -15.627 -1.859 5.025 1.00 71.31 83 PRO A N 1
ATOM 658 C CA . PRO A 1 83 ? -16.302 -1.530 6.279 1.00 71.31 83 PRO A CA 1
ATOM 659 C C . PRO A 1 83 ? -16.278 -0.024 6.573 1.00 71.31 83 PRO A C 1
ATOM 661 O O . PRO A 1 83 ? -15.219 0.598 6.620 1.00 71.31 83 PRO A O 1
ATOM 664 N N . LYS A 1 84 ? -17.448 0.580 6.796 1.00 68.25 84 LYS A N 1
ATOM 665 C CA . LYS A 1 84 ? -17.552 2.002 7.160 1.00 68.25 84 LYS A CA 1
ATOM 666 C C . LYS A 1 84 ? -17.344 2.172 8.667 1.00 68.25 84 LYS A C 1
ATOM 668 O O . LYS A 1 84 ? -17.876 1.396 9.453 1.00 68.25 84 LYS A O 1
ATOM 673 N N . GLY A 1 85 ? -16.592 3.200 9.065 1.00 67.75 85 GLY A N 1
ATOM 674 C CA . GLY A 1 85 ? -16.329 3.522 10.476 1.00 67.75 85 GLY A CA 1
ATOM 675 C C . GLY A 1 85 ? -15.141 2.784 11.108 1.00 67.75 85 GLY A C 1
ATOM 676 O O . GLY A 1 85 ? -14.817 3.045 12.264 1.00 67.75 85 GLY A O 1
ATOM 677 N N . GLU A 1 86 ? -14.463 1.905 10.366 1.00 76.12 86 GLU A N 1
ATOM 678 C CA . GLU A 1 86 ? -13.205 1.292 10.801 1.00 76.12 86 GLU A CA 1
ATOM 679 C C . GLU A 1 86 ? -11.996 2.148 10.399 1.00 76.12 86 GLU A C 1
ATOM 681 O O . GLU A 1 86 ? -11.983 2.805 9.355 1.00 76.12 86 GLU A O 1
ATOM 686 N N . LYS A 1 87 ? -10.935 2.104 11.211 1.00 85.62 87 LYS A N 1
ATOM 687 C CA . LYS A 1 87 ? -9.653 2.730 10.882 1.00 85.62 87 LYS A CA 1
ATOM 688 C C . LYS A 1 87 ? -8.922 1.868 9.853 1.00 85.62 87 LYS A C 1
ATOM 690 O O . LYS A 1 87 ? -8.201 0.942 10.214 1.00 85.62 87 LYS A O 1
ATOM 695 N N . ILE A 1 88 ? -9.127 2.143 8.571 1.00 86.44 88 ILE A N 1
ATOM 696 C CA . ILE A 1 88 ? -8.636 1.288 7.484 1.00 86.44 88 ILE A CA 1
ATOM 697 C C . ILE A 1 88 ? -7.308 1.784 6.915 1.00 86.44 88 ILE A C 1
ATOM 699 O O . ILE A 1 88 ? -7.145 2.970 6.642 1.00 86.44 88 ILE A O 1
ATOM 703 N N . LEU A 1 89 ? -6.380 0.856 6.676 1.00 89.38 89 LEU A N 1
ATOM 704 C CA . LEU A 1 89 ? -5.131 1.109 5.960 1.00 89.38 89 LEU A CA 1
ATOM 705 C C . LEU A 1 89 ? -5.110 0.319 4.642 1.00 89.38 89 LEU A C 1
ATOM 707 O O . LEU A 1 89 ? -4.948 -0.905 4.675 1.00 89.38 89 LEU A O 1
ATOM 711 N N . PRO A 1 90 ? -5.236 0.980 3.479 1.00 90.88 90 PRO A N 1
ATOM 712 C CA . PRO A 1 90 ? -4.972 0.354 2.190 1.00 90.88 90 PRO A CA 1
ATOM 713 C C . PRO A 1 90 ? -3.492 -0.022 2.064 1.00 90.88 90 PRO A C 1
ATOM 715 O O . PRO A 1 90 ? -2.609 0.813 2.276 1.00 90.88 90 PRO A O 1
ATOM 718 N N . VAL A 1 91 ? -3.220 -1.277 1.714 1.00 88.94 91 VAL A N 1
ATOM 719 C CA . VAL A 1 91 ? -1.871 -1.829 1.560 1.00 88.94 91 VAL A CA 1
ATOM 720 C C . VAL A 1 91 ? -1.724 -2.410 0.154 1.00 88.94 91 VAL A C 1
ATOM 722 O O . VAL A 1 91 ? -2.268 -3.469 -0.156 1.00 88.94 91 VAL A O 1
ATOM 725 N N . PHE A 1 92 ? -0.966 -1.720 -0.689 1.00 89.44 92 PHE A N 1
ATOM 726 C CA . PHE A 1 92 ? -0.646 -2.089 -2.062 1.00 89.44 92 PHE A CA 1
ATOM 727 C C . PHE A 1 92 ? 0.613 -2.952 -2.083 1.00 89.44 92 PHE A C 1
ATOM 729 O O . PHE A 1 92 ? 1.710 -2.472 -1.804 1.00 89.44 92 PHE A O 1
ATOM 736 N N . VAL A 1 93 ? 0.468 -4.236 -2.398 1.00 85.75 93 VAL A N 1
ATOM 737 C CA . VAL A 1 93 ? 1.575 -5.199 -2.356 1.00 85.75 93 VAL A CA 1
ATOM 738 C C . VAL A 1 93 ? 2.170 -5.393 -3.750 1.00 85.75 93 VAL A C 1
ATOM 740 O O . VAL A 1 93 ? 1.476 -5.830 -4.657 1.00 85.75 93 VAL A O 1
ATOM 743 N N . ASP A 1 94 ? 3.463 -5.110 -3.912 1.00 84.00 94 ASP A N 1
ATOM 744 C CA . ASP A 1 94 ? 4.252 -5.240 -5.148 1.00 84.00 94 ASP A CA 1
ATOM 745 C C . ASP A 1 94 ? 3.773 -4.396 -6.342 1.00 84.00 94 ASP A C 1
ATOM 747 O O . ASP A 1 94 ? 4.045 -4.721 -7.505 1.00 84.00 94 ASP A O 1
ATOM 751 N N . PHE A 1 95 ? 3.103 -3.275 -6.074 1.00 84.69 95 PHE A N 1
ATOM 752 C CA . PHE A 1 95 ? 2.703 -2.316 -7.109 1.00 84.69 95 PHE A CA 1
ATOM 753 C C . PHE A 1 95 ? 3.892 -1.528 -7.687 1.00 84.69 95 PHE A C 1
ATOM 755 O O . PHE A 1 95 ? 3.823 -1.043 -8.805 1.00 84.69 95 PHE A O 1
ATOM 762 N N . GLY A 1 96 ? 5.050 -1.476 -7.039 1.00 76.31 96 GLY A N 1
ATOM 763 C CA . GLY A 1 96 ? 6.264 -0.893 -7.621 1.00 76.31 96 GLY A CA 1
ATOM 764 C C . GLY A 1 96 ? 6.800 -1.658 -8.841 1.00 76.31 96 GLY A C 1
ATOM 765 O O . GLY A 1 96 ? 7.777 -1.226 -9.449 1.00 76.31 96 GLY A O 1
ATOM 766 N N . SER A 1 97 ? 6.188 -2.789 -9.206 1.00 74.75 97 SER A N 1
ATOM 767 C CA . SER A 1 97 ? 6.483 -3.539 -10.432 1.00 74.75 97 SER A CA 1
ATOM 768 C C . SER A 1 97 ? 5.514 -3.274 -11.592 1.00 74.75 97 SER A C 1
ATOM 770 O O . SER A 1 97 ? 5.807 -3.696 -12.711 1.00 74.75 97 SER A O 1
ATOM 772 N N . ILE A 1 98 ? 4.387 -2.587 -11.359 1.00 77.31 98 ILE A N 1
ATOM 773 C CA . ILE A 1 98 ? 3.421 -2.306 -12.429 1.00 77.31 98 ILE A CA 1
ATOM 774 C C . ILE A 1 98 ? 3.934 -1.200 -13.355 1.00 77.31 98 ILE A C 1
ATOM 776 O O . ILE A 1 98 ? 4.487 -0.198 -12.909 1.00 77.31 98 ILE A O 1
ATOM 780 N N . GLY A 1 99 ? 3.773 -1.404 -14.661 1.00 78.56 99 GLY A N 1
ATOM 781 C CA . GLY A 1 99 ? 4.088 -0.400 -15.672 1.00 78.56 99 GLY A CA 1
ATOM 782 C C . GLY A 1 99 ? 2.963 0.623 -15.837 1.00 78.56 99 GLY A C 1
ATOM 783 O O . GLY A 1 99 ? 2.200 0.904 -14.913 1.00 78.56 99 GLY A O 1
ATOM 784 N N . LYS A 1 100 ? 2.849 1.157 -17.053 1.00 85.38 100 LYS A N 1
ATOM 785 C CA . LYS A 1 100 ? 1.722 2.008 -17.442 1.00 85.38 100 LYS A CA 1
ATOM 786 C C . LYS A 1 100 ? 0.404 1.236 -17.371 1.00 85.38 100 LYS A C 1
ATOM 788 O O . LYS A 1 100 ? 0.382 0.032 -17.633 1.00 85.38 100 LYS A O 1
ATOM 793 N N . ASP A 1 101 ? -0.678 1.928 -17.033 1.00 84.31 101 ASP A N 1
ATOM 794 C CA . ASP A 1 101 ? -2.015 1.340 -17.086 1.00 84.31 101 ASP A CA 1
ATOM 795 C C . ASP A 1 101 ? -2.541 1.223 -18.533 1.00 84.31 101 ASP A C 1
ATOM 797 O O . ASP A 1 101 ? -1.856 1.545 -19.508 1.00 84.31 101 ASP A O 1
ATOM 801 N N . LYS A 1 102 ? -3.790 0.763 -18.678 1.00 83.50 102 LYS A N 1
ATOM 802 C CA . LYS A 1 102 ? -4.461 0.609 -19.981 1.00 83.50 102 LYS A CA 1
ATOM 803 C C . LYS A 1 102 ? -4.646 1.932 -20.740 1.00 83.50 102 LYS A C 1
ATOM 805 O O . LYS A 1 102 ? -4.828 1.890 -21.952 1.00 83.50 102 LYS A O 1
ATOM 810 N N . ASN A 1 103 ? -4.587 3.072 -20.053 1.00 85.38 103 ASN A N 1
ATOM 811 C CA . ASN A 1 103 ? -4.700 4.406 -20.640 1.00 85.38 103 ASN A CA 1
ATOM 812 C C . ASN A 1 103 ? -3.325 5.029 -20.942 1.00 85.38 103 ASN A C 1
ATOM 814 O O . ASN A 1 103 ? -3.256 6.136 -21.468 1.00 85.38 103 ASN A O 1
ATOM 818 N N . GLY A 1 104 ? -2.228 4.331 -20.633 1.00 86.69 104 GLY A N 1
ATOM 819 C CA . GLY A 1 104 ? -0.869 4.837 -20.809 1.00 86.69 104 GLY A CA 1
ATOM 820 C C . GLY A 1 104 ? -0.377 5.732 -19.666 1.00 86.69 104 GLY A C 1
ATOM 821 O O . GLY A 1 104 ? 0.732 6.261 -19.776 1.00 86.69 104 GLY A O 1
ATOM 822 N N . THR A 1 105 ? -1.153 5.863 -18.587 1.00 88.19 105 THR A N 1
ATOM 823 C CA . THR A 1 105 ? -0.818 6.626 -17.378 1.00 88.19 105 THR A CA 1
ATOM 824 C C . THR A 1 105 ? 0.308 5.917 -16.635 1.00 88.19 105 THR A C 1
ATOM 826 O O . THR A 1 105 ? 0.223 4.716 -16.349 1.00 88.19 105 THR A O 1
ATOM 829 N N . ASP A 1 106 ? 1.389 6.635 -16.339 1.00 90.31 106 ASP A N 1
ATOM 830 C CA . ASP A 1 106 ? 2.520 6.063 -15.611 1.00 90.31 106 ASP A CA 1
ATOM 831 C C . ASP A 1 106 ? 2.212 5.842 -14.122 1.00 90.31 106 ASP A C 1
ATOM 833 O O . ASP A 1 106 ? 1.133 6.157 -13.621 1.00 90.31 106 ASP A O 1
ATOM 837 N N . PHE A 1 107 ? 3.138 5.190 -13.422 1.00 90.06 107 PHE A N 1
ATOM 838 C CA . PHE A 1 107 ? 2.945 4.831 -12.021 1.00 90.06 107 PHE A CA 1
ATOM 839 C C . PHE A 1 107 ? 2.806 6.061 -11.118 1.00 90.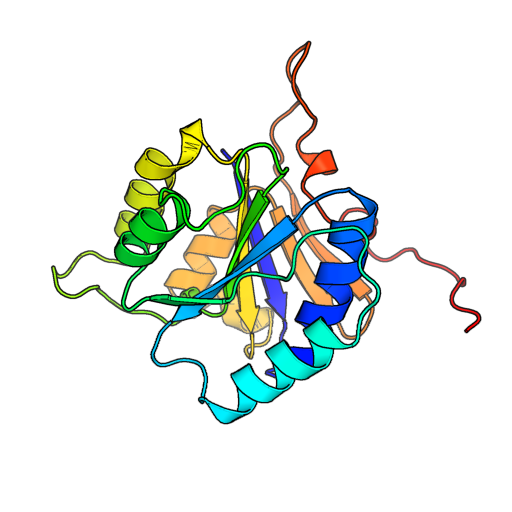06 107 PHE A C 1
ATOM 841 O O . PHE A 1 107 ? 1.985 6.052 -10.204 1.00 90.06 107 PHE A O 1
ATOM 848 N N . GLU A 1 108 ? 3.600 7.101 -11.363 1.00 91.38 108 GLU A N 1
ATOM 849 C CA . GLU A 1 108 ? 3.635 8.300 -10.526 1.00 91.38 108 GLU A CA 1
ATOM 850 C C . GLU A 1 108 ? 2.291 9.027 -10.612 1.00 91.38 108 GLU A C 1
ATOM 852 O O . GLU A 1 108 ? 1.644 9.272 -9.592 1.00 91.38 108 GLU A O 1
ATOM 857 N N . GLU A 1 109 ? 1.811 9.248 -11.837 1.00 92.31 109 GLU A N 1
ATOM 858 C CA . GLU A 1 109 ? 0.516 9.866 -12.103 1.00 92.31 109 GLU A CA 1
ATOM 859 C C . GLU A 1 109 ? -0.638 9.021 -11.534 1.00 92.31 109 GLU A C 1
ATOM 861 O O . GLU A 1 109 ? -1.561 9.550 -10.906 1.00 92.31 109 GLU A O 1
ATOM 866 N N . GLN A 1 110 ? -0.569 7.691 -11.659 1.00 92.19 110 GLN A N 1
ATOM 867 C CA . GLN A 1 110 ? -1.552 6.796 -11.043 1.00 92.19 110 GLN A CA 1
ATOM 868 C C . GLN A 1 110 ? -1.613 6.945 -9.514 1.00 92.19 110 GLN A C 1
ATOM 870 O O . GLN A 1 110 ? -2.714 6.941 -8.953 1.00 92.19 110 GLN A O 1
ATOM 875 N N . VAL A 1 111 ? -0.468 7.073 -8.830 1.00 92.56 111 VAL A N 1
ATOM 876 C CA . VAL A 1 111 ? -0.433 7.290 -7.374 1.00 92.56 111 VAL A CA 1
ATOM 877 C C . VAL A 1 111 ? -1.026 8.652 -7.025 1.00 92.56 111 VAL A C 1
ATOM 879 O O . VAL A 1 111 ? -1.858 8.729 -6.125 1.00 92.56 111 VAL A O 1
ATOM 882 N N . GLU A 1 112 ? -0.682 9.715 -7.749 1.00 92.69 112 GLU A N 1
ATOM 883 C CA . GLU A 1 112 ? -1.232 11.051 -7.492 1.00 92.69 112 GLU A CA 1
ATOM 884 C C . GLU A 1 112 ? -2.755 11.112 -7.663 1.00 92.69 112 GLU A C 1
ATOM 886 O O . GLU A 1 112 ? -3.456 11.763 -6.881 1.00 92.69 112 GLU A O 1
ATOM 891 N N . ILE A 1 113 ? -3.294 10.439 -8.684 1.00 93.56 113 ILE A N 1
ATOM 892 C CA . ILE A 1 113 ? -4.743 10.349 -8.894 1.00 93.56 113 ILE A CA 1
ATOM 893 C C . ILE A 1 113 ? -5.389 9.521 -7.781 1.00 93.56 113 ILE A C 1
ATOM 895 O O . ILE A 1 113 ? -6.408 9.937 -7.226 1.00 93.56 113 ILE A O 1
ATOM 899 N N . LEU A 1 114 ? -4.797 8.374 -7.427 1.00 93.06 114 LEU A N 1
ATOM 900 C CA . LEU A 1 114 ? -5.253 7.554 -6.305 1.00 93.06 114 LEU A CA 1
ATOM 901 C C . LEU A 1 114 ? -5.349 8.403 -5.036 1.00 93.06 114 LEU A C 1
ATOM 903 O O . LEU A 1 114 ? -6.389 8.382 -4.380 1.00 93.06 114 LEU A O 1
ATOM 907 N N . GLN A 1 115 ? -4.304 9.174 -4.719 1.00 92.88 115 GLN A N 1
ATOM 908 C CA . GLN A 1 115 ? -4.270 9.983 -3.509 1.00 92.88 115 GLN A CA 1
ATOM 909 C C . GLN A 1 115 ? -5.404 11.002 -3.472 1.00 92.88 115 GLN A C 1
ATOM 911 O O . GLN A 1 115 ? -6.195 10.985 -2.532 1.00 92.88 115 GLN A O 1
ATOM 916 N N . ARG A 1 116 ? -5.547 11.802 -4.532 1.00 93.38 116 ARG A N 1
ATOM 917 C CA . ARG A 1 116 ? -6.630 12.791 -4.658 1.00 93.38 116 ARG A CA 1
ATOM 918 C C . ARG A 1 116 ? -8.020 12.168 -4.539 1.00 93.38 116 ARG A C 1
ATOM 920 O O . ARG A 1 116 ? -8.948 12.794 -4.037 1.00 93.38 116 ARG A O 1
ATOM 927 N N . LYS A 1 117 ? -8.184 10.932 -5.012 1.00 93.88 117 LYS A N 1
ATOM 928 C CA . LYS A 1 117 ? -9.479 10.249 -5.033 1.00 93.88 117 LYS A CA 1
ATOM 929 C C . LYS A 1 117 ? -9.894 9.711 -3.665 1.00 93.88 117 LYS A C 1
ATOM 931 O O . LYS A 1 117 ? -11.083 9.721 -3.359 1.00 93.88 117 LYS A O 1
ATOM 936 N N . ILE A 1 118 ? -8.945 9.237 -2.856 1.00 91.50 118 ILE A N 1
ATOM 937 C CA . ILE A 1 118 ? -9.252 8.518 -1.609 1.00 91.50 118 ILE A CA 1
ATOM 938 C C . ILE A 1 118 ? -8.865 9.279 -0.330 1.00 91.50 118 ILE A C 1
ATOM 940 O O . ILE A 1 118 ? -9.200 8.831 0.765 1.00 91.50 118 ILE A O 1
ATOM 944 N N . GLU A 1 119 ? -8.193 10.429 -0.438 1.00 89.56 119 GLU A N 1
ATOM 945 C CA . GLU A 1 119 ? -7.673 11.193 0.711 1.00 89.56 119 GLU A CA 1
ATOM 946 C C . GLU A 1 119 ? -8.730 11.615 1.740 1.00 89.56 119 GLU A C 1
ATOM 948 O O . GLU A 1 119 ? -8.400 11.784 2.911 1.00 89.56 119 GLU A O 1
ATOM 953 N N . ARG A 1 120 ? -9.999 11.755 1.334 1.00 87.62 120 ARG A N 1
ATOM 954 C CA . ARG A 1 120 ? -11.111 12.087 2.244 1.00 87.62 120 ARG A CA 1
ATOM 955 C C . ARG A 1 120 ? -11.517 10.922 3.147 1.00 87.62 120 ARG A C 1
ATOM 957 O O . ARG A 1 120 ? -12.159 11.137 4.169 1.00 87.62 120 ARG A O 1
ATOM 964 N N . ASN A 1 121 ? -11.173 9.697 2.756 1.00 86.75 121 ASN A N 1
ATOM 965 C CA . ASN A 1 121 ? -11.608 8.466 3.411 1.00 86.75 121 ASN A CA 1
ATOM 966 C C . ASN A 1 121 ? -10.469 7.777 4.168 1.00 86.75 121 ASN A C 1
ATOM 968 O O . ASN A 1 121 ? -10.731 7.021 5.101 1.00 86.75 121 ASN A O 1
ATOM 972 N N . PHE A 1 122 ? -9.217 8.031 3.780 1.00 88.56 122 PHE A N 1
ATOM 973 C CA . PHE A 1 122 ? -8.049 7.388 4.373 1.00 88.56 122 PHE A CA 1
ATOM 974 C C . PHE A 1 122 ? -6.965 8.416 4.689 1.00 88.56 122 PHE A C 1
ATOM 976 O O . PHE A 1 122 ? -6.566 9.215 3.845 1.00 88.56 122 PHE A O 1
ATOM 983 N N . SER A 1 123 ? -6.429 8.361 5.908 1.00 88.69 123 SER A N 1
ATOM 984 C CA . SER A 1 123 ? -5.343 9.256 6.324 1.00 88.69 123 SER A CA 1
ATOM 985 C C . SER A 1 123 ? -3.966 8.781 5.857 1.00 88.69 123 SER A C 1
ATOM 987 O O . SER A 1 123 ? -3.044 9.595 5.752 1.00 88.69 123 SER A O 1
ATOM 989 N N . ALA A 1 124 ? -3.820 7.491 5.533 1.00 91.00 124 ALA A N 1
ATOM 990 C CA . ALA A 1 124 ? -2.576 6.905 5.047 1.00 91.00 124 ALA A CA 1
ATOM 991 C C . ALA A 1 124 ? -2.817 5.787 4.024 1.00 91.00 124 ALA A C 1
ATOM 993 O O . ALA A 1 124 ? -3.832 5.094 4.080 1.00 91.00 124 ALA A O 1
ATOM 994 N N . ILE A 1 125 ? -1.830 5.571 3.154 1.00 93.00 125 ILE A N 1
ATOM 995 C CA . ILE A 1 125 ? -1.689 4.356 2.341 1.00 93.00 125 ILE A CA 1
ATOM 996 C C . ILE A 1 125 ? -0.321 3.727 2.561 1.00 93.00 125 ILE A C 1
ATOM 998 O O . ILE A 1 125 ? 0.646 4.402 2.925 1.00 93.00 125 ILE A O 1
ATOM 1002 N N . CYS A 1 126 ? -0.235 2.426 2.314 1.00 91.75 126 CYS A N 1
ATOM 1003 C CA . CYS A 1 126 ? 0.998 1.677 2.438 1.00 91.75 126 CYS A CA 1
ATOM 1004 C C . CYS A 1 126 ? 1.341 0.941 1.140 1.00 91.75 126 CYS A C 1
ATOM 1006 O O . CYS A 1 126 ? 0.498 0.246 0.586 1.00 91.75 126 CYS A O 1
ATOM 1008 N N . PHE A 1 127 ? 2.587 1.055 0.687 1.00 91.12 127 PHE A N 1
ATOM 1009 C CA . PHE A 1 127 ? 3.174 0.201 -0.340 1.00 91.12 127 PHE A CA 1
ATOM 1010 C C . PHE A 1 127 ? 4.093 -0.825 0.318 1.00 91.12 127 PHE A C 1
ATOM 1012 O O . PHE A 1 127 ? 4.989 -0.467 1.083 1.00 91.12 127 PHE A O 1
ATOM 1019 N N . LEU A 1 128 ? 3.882 -2.104 0.016 1.00 87.38 128 LEU A N 1
ATOM 1020 C CA . LEU A 1 128 ? 4.745 -3.200 0.440 1.00 87.38 128 LEU A CA 1
ATOM 1021 C C . LEU A 1 128 ? 5.440 -3.792 -0.784 1.00 87.38 128 LEU A C 1
ATOM 1023 O O . LEU A 1 128 ? 4.823 -4.522 -1.550 1.00 87.38 128 LEU A O 1
ATOM 1027 N N . GLU A 1 129 ? 6.729 -3.516 -0.935 1.00 85.50 129 GLU A N 1
ATOM 1028 C CA . GLU A 1 129 ? 7.544 -3.982 -2.052 1.00 85.50 129 GLU A CA 1
ATOM 1029 C C . GLU A 1 129 ? 8.444 -5.138 -1.628 1.00 85.50 129 GLU A C 1
ATOM 1031 O O . GLU A 1 129 ? 9.255 -5.003 -0.710 1.00 85.50 129 GLU A O 1
ATOM 1036 N N . THR A 1 130 ? 8.333 -6.269 -2.326 1.00 79.25 130 THR A N 1
ATOM 1037 C CA . THR A 1 130 ? 9.073 -7.495 -2.013 1.00 79.25 130 THR A CA 1
ATOM 1038 C C . THR A 1 130 ? 10.134 -7.846 -3.067 1.00 79.25 130 THR A C 1
ATOM 1040 O O . THR A 1 130 ? 10.113 -7.392 -4.223 1.00 79.25 130 THR A O 1
ATOM 1043 N N . GLY A 1 131 ? 11.087 -8.697 -2.677 1.00 69.62 131 GLY A N 1
ATOM 1044 C CA . GLY A 1 131 ? 11.924 -9.476 -3.591 1.00 69.62 131 GLY A CA 1
ATOM 1045 C C . GLY A 1 131 ? 13.099 -8.760 -4.263 1.00 69.62 131 GLY A C 1
ATOM 1046 O O . GLY A 1 131 ? 13.674 -9.328 -5.191 1.00 69.62 131 GLY A O 1
ATOM 1047 N N . LYS A 1 132 ? 13.481 -7.547 -3.839 1.00 66.00 132 LYS A N 1
ATOM 1048 C CA . LYS A 1 132 ? 14.781 -6.949 -4.208 1.00 66.00 132 LYS A CA 1
ATOM 1049 C C . LYS A 1 132 ? 15.479 -6.378 -2.982 1.00 66.00 132 LYS A C 1
ATOM 1051 O O . LYS A 1 132 ? 14.854 -5.711 -2.164 1.00 66.00 132 LYS A O 1
ATOM 1056 N N . ALA A 1 133 ? 16.787 -6.613 -2.895 1.00 62.41 133 ALA A N 1
ATOM 1057 C CA . ALA A 1 133 ? 17.627 -6.049 -1.849 1.00 62.41 133 ALA A CA 1
ATOM 1058 C C . ALA A 1 133 ? 17.575 -4.514 -1.859 1.00 62.41 133 ALA A C 1
ATOM 1060 O O . ALA A 1 133 ? 17.501 -3.889 -2.920 1.00 62.41 133 ALA A O 1
ATOM 1061 N N . GLN A 1 134 ? 17.675 -3.912 -0.675 1.00 60.81 134 GLN A N 1
ATOM 1062 C CA . GLN A 1 134 ? 17.590 -2.464 -0.483 1.00 60.81 134 GLN A CA 1
ATOM 1063 C C . GLN A 1 134 ? 18.602 -1.680 -1.341 1.00 60.81 134 GLN A C 1
ATOM 1065 O O . GLN A 1 134 ? 18.258 -0.655 -1.919 1.00 60.81 134 GLN A O 1
ATOM 1070 N N . ALA A 1 135 ? 19.817 -2.214 -1.514 1.00 57.75 135 ALA A N 1
ATOM 1071 C CA . ALA A 1 135 ? 20.866 -1.632 -2.359 1.00 57.75 135 ALA A CA 1
ATOM 1072 C C . ALA A 1 135 ? 20.499 -1.539 -3.858 1.00 57.75 135 ALA A C 1
ATOM 1074 O O . ALA A 1 135 ? 21.209 -0.916 -4.637 1.00 57.75 135 ALA A O 1
ATOM 1075 N N . SER A 1 136 ? 19.411 -2.184 -4.292 1.00 60.62 136 SER A N 1
ATOM 1076 C CA . SER A 1 136 ? 18.935 -2.175 -5.683 1.00 60.62 136 SER A CA 1
ATOM 1077 C C . SER A 1 136 ? 17.740 -1.245 -5.919 1.00 60.62 136 SER A C 1
ATOM 1079 O O . SER A 1 136 ? 17.225 -1.199 -7.038 1.00 60.62 136 SER A O 1
ATOM 1081 N N . ILE A 1 137 ? 17.273 -0.526 -4.892 1.00 62.34 137 ILE A N 1
ATOM 1082 C CA . ILE A 1 137 ? 16.092 0.348 -4.981 1.00 62.34 137 ILE A CA 1
ATOM 1083 C C . ILE A 1 137 ? 16.346 1.532 -5.913 1.00 62.34 137 ILE A C 1
ATOM 1085 O O . ILE A 1 137 ? 15.487 1.827 -6.741 1.00 62.34 137 ILE A O 1
ATOM 1089 N N . GLU A 1 138 ? 17.550 2.109 -5.875 1.00 58.06 138 GLU A N 1
ATOM 1090 C CA . GLU A 1 138 ? 17.954 3.241 -6.726 1.00 58.06 138 GLU A CA 1
ATOM 1091 C C . GLU A 1 138 ? 17.888 2.928 -8.232 1.00 58.06 138 GLU A C 1
ATOM 1093 O O . GLU A 1 138 ? 17.850 3.829 -9.061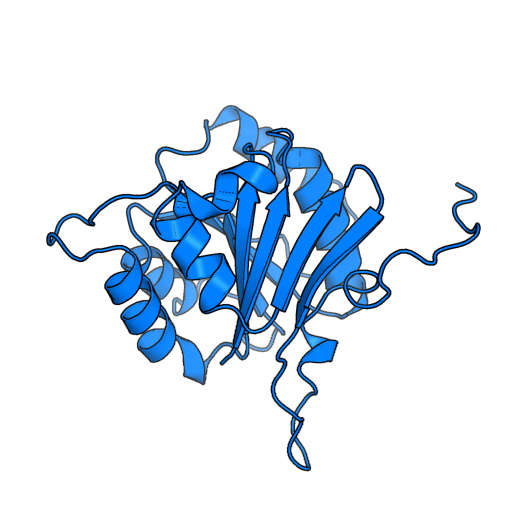 1.00 58.06 138 GLU A O 1
ATOM 1098 N N . ARG A 1 139 ? 17.838 1.642 -8.610 1.00 58.88 139 ARG A N 1
ATOM 1099 C CA . ARG A 1 139 ? 17.792 1.188 -10.013 1.00 58.88 139 ARG A CA 1
ATOM 1100 C C . ARG A 1 139 ? 16.402 0.758 -10.484 1.00 58.88 139 ARG A C 1
ATOM 1102 O O . ARG A 1 139 ? 16.252 0.306 -11.615 1.00 58.88 139 ARG A O 1
ATOM 1109 N N . SER A 1 140 ? 15.388 0.832 -9.625 1.00 67.44 140 SER A N 1
ATOM 1110 C CA . SER A 1 140 ? 14.033 0.367 -9.926 1.00 67.44 140 SER A CA 1
ATOM 1111 C C . SER A 1 140 ? 13.082 1.558 -9.936 1.00 67.44 140 SER A C 1
ATOM 1113 O O . SER A 1 140 ? 12.541 1.878 -8.887 1.00 67.44 140 SER A O 1
ATOM 1115 N N . GLY A 1 141 ? 12.870 2.180 -11.105 1.00 78.50 141 GLY A N 1
ATOM 1116 C CA . GLY A 1 141 ? 12.146 3.455 -11.299 1.00 78.50 141 GLY A CA 1
ATOM 1117 C C . GLY A 1 141 ? 11.032 3.743 -10.285 1.00 78.50 141 GLY A C 1
ATOM 1118 O O . GLY A 1 141 ? 11.202 4.595 -9.419 1.00 78.50 141 GLY A O 1
ATOM 1119 N N . ASN A 1 142 ? 9.949 2.962 -10.299 1.00 84.50 142 ASN A N 1
ATOM 1120 C CA . ASN A 1 142 ? 8.806 3.176 -9.397 1.00 84.50 142 ASN A CA 1
ATOM 1121 C C . ASN A 1 142 ? 9.145 2.993 -7.907 1.00 84.50 142 ASN A C 1
ATOM 1123 O O . ASN A 1 142 ? 8.624 3.698 -7.051 1.00 84.50 142 ASN A O 1
ATOM 1127 N N . ARG A 1 143 ? 10.029 2.048 -7.566 1.00 82.94 143 ARG A N 1
ATOM 1128 C CA . ARG A 1 143 ? 10.459 1.824 -6.172 1.00 82.94 143 ARG A CA 1
ATOM 1129 C C . ARG A 1 143 ? 11.370 2.942 -5.683 1.00 82.94 143 ARG A C 1
ATOM 1131 O O . ARG A 1 143 ? 11.289 3.315 -4.517 1.00 82.94 143 ARG A O 1
ATOM 1138 N N . ASN A 1 144 ? 12.206 3.481 -6.568 1.00 86.06 144 ASN A N 1
ATOM 1139 C CA . ASN A 1 144 ? 13.000 4.669 -6.296 1.00 86.06 144 ASN A CA 1
ATOM 1140 C C . ASN A 1 144 ? 12.086 5.873 -6.046 1.00 86.06 144 ASN A C 1
ATOM 1142 O O . ASN A 1 144 ? 12.244 6.586 -5.059 1.00 86.06 144 ASN A O 1
ATOM 1146 N N . TRP A 1 145 ? 11.061 6.047 -6.882 1.00 90.44 145 TRP A N 1
ATOM 1147 C CA . TRP A 1 145 ? 10.047 7.073 -6.668 1.00 90.44 145 TRP A CA 1
ATOM 1148 C C . TRP A 1 145 ? 9.356 6.920 -5.308 1.00 90.44 145 TRP A C 1
ATOM 1150 O O . TRP A 1 145 ? 9.340 7.867 -4.521 1.00 90.44 145 TRP A O 1
ATOM 1160 N N . LEU A 1 146 ? 8.881 5.712 -4.971 1.00 90.31 146 LEU A N 1
ATOM 1161 C CA . LEU A 1 146 ? 8.270 5.419 -3.668 1.00 90.31 146 LEU A CA 1
ATOM 1162 C C . LEU A 1 146 ? 9.220 5.741 -2.511 1.00 90.31 146 LEU A C 1
ATOM 1164 O O . LEU A 1 146 ? 8.793 6.332 -1.520 1.00 90.31 146 LEU A O 1
ATOM 1168 N N . PHE A 1 147 ? 10.504 5.403 -2.640 1.00 89.50 147 PHE A N 1
ATOM 1169 C CA . PHE A 1 147 ? 11.520 5.723 -1.639 1.00 89.50 147 PHE A CA 1
ATOM 1170 C C . PHE A 1 147 ? 11.622 7.234 -1.387 1.00 89.50 147 PHE A C 1
ATOM 1172 O O . PHE A 1 147 ? 11.673 7.673 -0.238 1.00 89.50 147 PHE A O 1
ATOM 1179 N N . HIS A 1 148 ? 11.618 8.043 -2.446 1.00 90.00 148 HIS A N 1
ATOM 1180 C CA . HIS A 1 148 ? 11.775 9.492 -2.329 1.00 90.00 148 HIS A CA 1
ATOM 1181 C C . HIS A 1 148 ? 10.489 10.234 -1.951 1.00 90.00 148 HIS A C 1
ATOM 1183 O O . HIS A 1 148 ? 10.573 11.283 -1.313 1.00 90.00 148 HIS A O 1
ATOM 1189 N N . LYS A 1 149 ? 9.317 9.717 -2.330 1.00 92.62 149 LYS A N 1
ATOM 1190 C CA . LYS A 1 149 ? 8.020 10.386 -2.127 1.00 92.62 149 LYS A CA 1
ATOM 1191 C C . LYS A 1 149 ? 7.264 9.931 -0.885 1.00 92.62 149 LYS A C 1
ATOM 1193 O O . LYS A 1 149 ? 6.295 10.576 -0.496 1.00 92.62 149 LYS A O 1
ATOM 1198 N N . SER A 1 150 ? 7.700 8.854 -0.237 1.00 92.62 150 SER A N 1
ATOM 1199 C CA . SER A 1 150 ? 7.066 8.394 0.998 1.00 92.62 150 SER A CA 1
ATOM 1200 C C . SER A 1 150 ? 7.468 9.223 2.214 1.00 92.62 150 SER A C 1
ATOM 1202 O O . SER A 1 150 ? 8.640 9.558 2.405 1.00 92.62 150 SER A O 1
ATOM 1204 N N . SER A 1 151 ? 6.491 9.462 3.088 1.00 94.31 151 SER A N 1
ATOM 1205 C CA . SER A 1 151 ? 6.678 10.066 4.412 1.00 94.31 151 SER A CA 1
ATOM 1206 C C . SER A 1 151 ? 7.404 9.123 5.373 1.00 94.31 151 SER A C 1
ATOM 1208 O O . SER A 1 151 ? 8.091 9.558 6.289 1.00 94.31 151 SER A O 1
ATOM 1210 N N . LEU A 1 152 ? 7.283 7.809 5.181 1.00 92.31 152 LEU A N 1
ATOM 1211 C CA . LEU A 1 152 ? 8.039 6.818 5.943 1.00 92.31 152 LEU A CA 1
ATOM 1212 C C . LEU A 1 152 ? 8.495 5.692 5.024 1.00 92.31 152 LEU A C 1
ATOM 1214 O O . LEU A 1 152 ? 7.677 5.107 4.321 1.00 92.31 152 LEU A O 1
ATOM 1218 N N . VAL A 1 153 ? 9.782 5.357 5.076 1.00 90.94 153 VAL A N 1
ATOM 1219 C CA . VAL A 1 153 ? 10.350 4.199 4.385 1.00 90.94 153 VAL A CA 1
ATOM 1220 C C . VAL A 1 153 ? 11.047 3.298 5.392 1.00 90.94 153 VAL A C 1
ATOM 1222 O O . VAL A 1 153 ? 11.952 3.737 6.106 1.00 90.94 153 VAL A O 1
ATOM 1225 N N . VAL A 1 154 ? 10.645 2.028 5.431 1.00 88.31 154 VAL A N 1
ATOM 1226 C CA . VAL A 1 154 ? 11.187 1.025 6.354 1.00 88.31 154 VAL A CA 1
ATOM 1227 C C . VAL A 1 154 ? 11.687 -0.192 5.583 1.00 88.31 154 VAL A C 1
ATOM 1229 O O . VAL A 1 154 ? 10.945 -0.813 4.825 1.00 88.31 154 VAL A O 1
ATOM 1232 N N . GLY A 1 155 ? 12.947 -0.552 5.806 1.00 85.44 155 GLY A N 1
ATOM 1233 C CA . GLY A 1 155 ? 13.527 -1.818 5.375 1.00 85.44 155 GLY A CA 1
ATOM 1234 C C . GLY A 1 155 ? 13.242 -2.926 6.386 1.00 85.44 155 GLY A C 1
ATOM 1235 O O . GLY A 1 155 ? 13.276 -2.701 7.598 1.00 85.44 155 GLY A O 1
ATOM 1236 N N . ILE A 1 156 ? 12.960 -4.126 5.889 1.00 79.62 156 ILE A N 1
ATOM 1237 C CA . ILE A 1 156 ? 12.750 -5.323 6.703 1.00 79.62 156 ILE A CA 1
ATOM 1238 C C . ILE A 1 156 ? 14.014 -6.175 6.625 1.00 79.62 156 ILE A C 1
ATOM 1240 O O . ILE A 1 156 ? 14.348 -6.726 5.579 1.00 79.62 156 ILE A O 1
ATOM 1244 N N . GLU A 1 157 ? 14.712 -6.304 7.749 1.00 73.94 157 GLU A N 1
ATOM 1245 C CA . GLU A 1 157 ? 15.956 -7.067 7.860 1.00 73.94 157 GLU A CA 1
ATOM 1246 C C . GLU A 1 157 ? 15.696 -8.311 8.726 1.00 73.94 157 GLU A C 1
ATOM 1248 O O . GLU A 1 157 ? 15.890 -8.346 9.941 1.00 73.94 157 GLU A O 1
ATOM 1253 N N . GLY A 1 158 ? 15.161 -9.365 8.104 1.00 70.94 158 GLY A N 1
ATOM 1254 C CA . GLY A 1 158 ? 14.826 -10.614 8.791 1.00 70.94 158 GLY A CA 1
ATOM 1255 C C . GLY A 1 158 ? 13.677 -10.466 9.801 1.00 70.94 158 GLY A C 1
ATOM 1256 O O . GLY A 1 158 ? 12.509 -10.655 9.456 1.00 70.94 158 GLY A O 1
ATOM 1257 N N . ARG A 1 159 ? 13.998 -10.207 11.077 1.00 69.44 159 ARG A N 1
ATOM 1258 C CA . ARG A 1 159 ? 13.007 -9.973 12.153 1.00 69.44 159 ARG A CA 1
ATOM 1259 C C . ARG A 1 159 ? 12.966 -8.522 12.632 1.00 69.44 159 ARG A C 1
ATOM 1261 O O . ARG A 1 159 ? 12.040 -8.179 13.367 1.00 69.44 159 ARG A O 1
ATOM 1268 N N . SER A 1 160 ? 13.938 -7.704 12.242 1.00 73.00 160 SER A N 1
ATOM 1269 C CA . SER A 1 160 ? 14.025 -6.300 12.626 1.00 73.00 160 SER A CA 1
ATOM 1270 C C . SER A 1 160 ? 13.507 -5.385 11.519 1.00 73.00 160 SER A C 1
ATOM 1272 O O . SER A 1 160 ? 13.334 -5.775 10.360 1.00 73.00 160 SER A O 1
ATOM 1274 N N . PHE A 1 161 ? 13.237 -4.147 11.919 1.00 79.44 161 PHE A N 1
ATOM 1275 C CA . PHE A 1 161 ? 12.864 -3.057 11.035 1.00 79.44 161 PHE A CA 1
ATOM 1276 C C . PHE A 1 161 ? 13.929 -1.976 11.122 1.00 79.44 161 PHE A C 1
ATOM 1278 O O . PHE A 1 161 ? 14.390 -1.635 12.215 1.00 79.44 161 PHE A O 1
ATOM 1285 N N . LYS A 1 162 ? 14.293 -1.433 9.966 1.00 84.75 162 LYS A N 1
ATOM 1286 C CA . LYS A 1 162 ? 15.257 -0.351 9.838 1.00 84.75 162 LYS A CA 1
ATOM 1287 C C . LYS A 1 162 ? 14.589 0.829 9.158 1.00 84.75 162 LYS A C 1
ATOM 1289 O O . LYS A 1 162 ? 14.122 0.716 8.027 1.00 84.75 162 LYS A O 1
ATOM 1294 N N . ILE A 1 163 ? 14.537 1.963 9.844 1.00 88.38 163 ILE A N 1
ATOM 1295 C CA . ILE A 1 163 ? 14.031 3.205 9.259 1.00 88.38 163 ILE A CA 1
ATOM 1296 C C . ILE A 1 163 ? 15.070 3.701 8.256 1.00 88.38 163 ILE A C 1
ATOM 1298 O O . ILE A 1 163 ? 16.231 3.892 8.607 1.00 88.38 163 ILE A O 1
ATOM 1302 N N . LEU A 1 164 ? 14.651 3.880 7.007 1.00 87.06 164 LEU A N 1
ATOM 1303 C CA . LEU A 1 164 ? 15.505 4.366 5.922 1.00 87.06 164 LEU A CA 1
ATOM 1304 C C . LEU A 1 164 ? 15.248 5.840 5.620 1.00 87.06 164 LEU A C 1
ATOM 1306 O O . LEU A 1 164 ? 16.160 6.564 5.238 1.00 87.06 164 LEU A O 1
ATOM 1310 N N . ARG A 1 165 ? 14.000 6.275 5.804 1.00 90.88 165 ARG A N 1
ATOM 1311 C CA . ARG A 1 165 ? 13.556 7.661 5.657 1.00 90.88 165 ARG A CA 1
ATOM 1312 C C . ARG A 1 165 ? 12.363 7.887 6.577 1.00 90.88 165 ARG A C 1
ATOM 1314 O O . ARG A 1 165 ? 11.476 7.039 6.625 1.00 90.88 165 ARG A O 1
ATOM 1321 N N . LYS A 1 166 ? 12.327 9.017 7.282 1.00 92.06 166 LYS A N 1
ATOM 1322 C CA . LYS A 1 166 ? 11.197 9.429 8.123 1.00 92.06 166 LYS A CA 1
ATOM 1323 C C . LYS A 1 166 ? 10.998 10.935 7.989 1.00 92.06 166 LYS A C 1
ATOM 1325 O O . LYS A 1 166 ? 11.894 11.698 8.319 1.00 92.06 166 LYS A O 1
ATOM 1330 N N . ASP A 1 167 ? 9.822 11.305 7.517 1.00 91.38 167 ASP A N 1
ATOM 1331 C CA . ASP A 1 167 ? 9.338 12.664 7.298 1.00 91.38 167 ASP A CA 1
ATOM 1332 C C . ASP A 1 167 ? 7.809 12.649 7.484 1.00 91.38 167 ASP A C 1
ATOM 1334 O O . ASP A 1 167 ? 7.024 12.720 6.537 1.00 91.38 167 ASP A O 1
ATOM 1338 N N . LEU A 1 168 ? 7.387 12.348 8.718 1.00 87.88 168 LEU A N 1
ATOM 1339 C CA . LEU A 1 168 ? 5.973 12.207 9.067 1.00 87.88 168 LEU A CA 1
ATOM 1340 C C . LEU A 1 168 ? 5.352 13.583 9.326 1.00 87.88 168 LEU A C 1
ATOM 1342 O O . LEU A 1 168 ? 5.994 14.407 9.979 1.00 87.88 168 LEU A O 1
ATOM 1346 N N . PRO A 1 169 ? 4.096 13.809 8.900 1.00 85.50 169 PRO A N 1
ATOM 1347 C CA . PRO A 1 169 ? 3.397 15.042 9.224 1.00 85.50 169 PRO A CA 1
ATOM 1348 C C . PRO A 1 169 ? 3.227 15.170 10.742 1.00 85.50 169 PRO A C 1
ATOM 1350 O O . PRO A 1 169 ? 2.959 14.182 11.439 1.00 85.50 169 PRO A O 1
ATOM 1353 N N . GLN A 1 170 ? 3.402 16.391 11.246 1.00 79.88 170 GLN A N 1
ATOM 1354 C CA . GLN A 1 170 ? 3.097 16.718 12.634 1.00 79.88 170 GLN A CA 1
ATOM 1355 C C . GLN A 1 170 ? 1.578 16.690 12.829 1.00 79.88 170 GLN A C 1
ATOM 1357 O O . GLN A 1 170 ? 0.831 17.027 11.915 1.00 79.88 170 GLN A O 1
ATOM 1362 N N . ALA A 1 171 ? 1.127 16.234 13.996 1.00 74.56 171 ALA A N 1
ATOM 1363 C CA . ALA A 1 171 ? -0.293 16.250 14.321 1.00 74.56 171 ALA A CA 1
ATOM 1364 C C . ALA A 1 171 ? -0.715 17.686 14.647 1.00 74.56 171 ALA A C 1
ATOM 1366 O O . ALA A 1 171 ? -0.097 18.315 15.507 1.00 74.56 171 ALA A O 1
ATOM 1367 N N . GLU A 1 172 ? -1.756 18.181 13.985 1.00 71.88 172 GLU A N 1
ATOM 1368 C CA . GLU A 1 172 ? -2.431 19.412 14.397 1.00 71.88 172 GLU A CA 1
ATOM 1369 C C . GLU A 1 172 ? -3.322 19.143 15.626 1.00 71.88 172 GLU A C 1
ATOM 1371 O O . GLU A 1 172 ? -3.667 17.993 15.931 1.00 71.88 172 GLU A O 1
ATOM 1376 N N . GLU A 1 173 ? -3.677 20.190 16.379 1.00 62.16 173 GLU A N 1
ATOM 1377 C CA . GLU A 1 173 ? -4.538 20.050 17.560 1.00 62.16 173 GLU A CA 1
ATOM 1378 C C . GLU A 1 173 ? -5.890 19.423 17.184 1.00 62.16 173 GLU A C 1
ATOM 1380 O O . GLU A 1 173 ? -6.645 19.955 16.376 1.00 62.16 173 GLU A O 1
ATOM 1385 N N . GLY A 1 174 ? -6.206 18.279 17.800 1.00 59.78 174 GLY A N 1
ATOM 1386 C CA . GLY A 1 174 ? -7.449 17.540 17.557 1.00 59.78 174 GLY A CA 1
ATOM 1387 C C . GLY A 1 174 ? -7.357 16.444 16.489 1.00 59.78 174 GLY A C 1
ATOM 1388 O O . GLY A 1 174 ? -8.303 15.665 16.358 1.00 59.78 174 GLY A O 1
ATOM 1389 N N . GLU A 1 175 ? -6.231 16.310 15.781 1.00 69.31 175 GLU A N 1
ATOM 1390 C CA . GLU A 1 175 ? -6.023 15.240 14.802 1.00 69.31 175 GLU A CA 1
ATOM 1391 C C . GLU A 1 175 ? -5.306 14.010 15.384 1.00 69.31 175 GLU A C 1
ATOM 1393 O O . GLU A 1 175 ? -4.500 14.075 16.316 1.00 69.31 175 GLU A O 1
ATOM 1398 N N . LEU A 1 176 ? -5.583 12.837 14.806 1.00 71.38 176 LEU A N 1
ATOM 1399 C CA . LEU A 1 176 ? -4.854 11.612 15.134 1.00 71.38 176 LEU A CA 1
ATOM 1400 C C . LEU A 1 176 ? -3.414 11.702 14.622 1.00 71.38 176 LEU A C 1
ATOM 1402 O O . LEU A 1 176 ? -3.187 11.897 13.429 1.00 71.38 176 LEU A O 1
ATOM 1406 N N . SER A 1 177 ? -2.437 11.427 15.490 1.00 82.00 177 SER A N 1
ATOM 1407 C CA . SER A 1 177 ? -1.029 11.419 15.084 1.00 82.00 177 SER A CA 1
ATOM 1408 C C . SER A 1 177 ? -0.751 10.413 13.962 1.00 82.00 177 SER A C 1
ATOM 1410 O O . SER A 1 177 ? -1.319 9.312 13.928 1.00 82.00 177 SER A O 1
ATOM 1412 N N . ALA A 1 178 ? 0.179 10.749 13.060 1.00 81.19 178 ALA A N 1
ATOM 1413 C CA . ALA A 1 178 ? 0.623 9.852 11.988 1.00 81.19 178 ALA A CA 1
ATOM 1414 C C . ALA A 1 178 ? 1.100 8.489 12.533 1.00 81.19 178 ALA A C 1
ATOM 1416 O O . ALA A 1 178 ? 0.848 7.434 11.950 1.00 81.19 178 ALA A O 1
ATOM 1417 N N . GLU A 1 179 ? 1.708 8.489 13.719 1.00 81.94 179 GLU A N 1
ATOM 1418 C CA . GLU A 1 179 ? 2.198 7.301 14.428 1.00 81.94 179 GLU A CA 1
ATOM 1419 C C . GLU A 1 179 ? 1.087 6.317 14.814 1.00 81.94 179 GLU A C 1
ATOM 1421 O O . GLU A 1 179 ? 1.324 5.111 14.957 1.00 81.94 179 GLU A O 1
ATOM 1426 N N . SER A 1 180 ? -0.150 6.800 14.938 1.00 82.50 180 SER A N 1
ATOM 1427 C CA . SER A 1 180 ? -1.313 5.959 15.210 1.00 82.50 180 SER A CA 1
ATOM 1428 C C . SER A 1 180 ? -1.663 5.032 14.035 1.00 82.50 180 SER A C 1
ATOM 1430 O O . SER A 1 180 ? -2.336 4.022 14.246 1.00 82.50 180 SER A O 1
ATOM 1432 N N . TRP A 1 181 ? -1.220 5.348 12.813 1.00 79.75 181 TRP A N 1
ATOM 1433 C CA . TRP A 1 181 ? -1.434 4.549 11.596 1.00 79.75 181 TRP A CA 1
ATOM 1434 C C . TRP A 1 181 ? -0.289 3.578 11.303 1.00 79.75 181 TRP A C 1
ATOM 1436 O O . TRP A 1 181 ? -0.404 2.716 10.436 1.00 79.75 181 TRP A O 1
ATOM 1446 N N . ILE A 1 182 ? 0.822 3.708 12.027 1.00 79.25 182 ILE A N 1
ATOM 1447 C CA . ILE A 1 182 ? 2.037 2.939 11.786 1.00 79.25 182 ILE A CA 1
ATOM 1448 C C . ILE A 1 182 ? 2.082 1.766 12.776 1.00 79.25 182 ILE A C 1
ATOM 1450 O O . ILE A 1 182 ? 2.011 1.998 13.988 1.00 79.25 182 ILE A O 1
ATOM 1454 N N . PRO A 1 183 ? 2.201 0.505 12.314 1.00 71.75 183 PRO A N 1
ATOM 1455 C CA . PRO A 1 183 ? 2.344 -0.649 13.200 1.00 71.75 183 PRO A CA 1
ATOM 1456 C C . PRO A 1 183 ? 3.445 -0.469 14.259 1.00 71.75 183 PRO A C 1
ATOM 1458 O O . PRO A 1 183 ? 4.527 0.046 13.975 1.00 71.75 183 PRO A O 1
ATOM 1461 N N . GLY A 1 184 ? 3.189 -0.937 15.486 1.00 65.62 184 GLY A N 1
ATOM 1462 C CA . GLY A 1 184 ? 4.173 -0.883 16.579 1.00 65.62 184 GLY A CA 1
ATOM 1463 C C . GLY A 1 184 ? 5.485 -1.613 16.242 1.00 65.62 184 GLY A C 1
ATOM 1464 O O . GLY A 1 184 ? 5.482 -2.644 15.552 1.00 65.62 184 GLY A O 1
ATOM 1465 N N . GLY A 1 185 ? 6.619 -1.079 16.704 1.00 66.94 185 GLY A N 1
ATOM 1466 C CA . GLY A 1 185 ? 7.957 -1.589 16.388 1.00 66.94 185 GLY A CA 1
ATOM 1467 C C . GLY A 1 185 ? 8.531 -1.195 15.019 1.00 66.94 185 GLY A C 1
ATOM 1468 O O . GLY A 1 185 ? 9.670 -1.547 14.738 1.00 66.94 185 GLY A O 1
ATOM 1469 N N . LEU A 1 186 ? 7.787 -0.489 14.152 1.00 70.62 186 LEU A N 1
ATOM 1470 C CA . LEU A 1 186 ? 8.352 0.071 12.906 1.00 70.62 186 LEU A CA 1
ATOM 1471 C C . LEU A 1 186 ? 9.092 1.388 13.123 1.00 70.62 186 LEU A C 1
ATOM 1473 O O . LEU A 1 186 ? 10.002 1.714 12.368 1.00 70.62 186 LEU A O 1
ATOM 1477 N N . LEU A 1 187 ? 8.680 2.140 14.143 1.00 70.56 187 LEU A N 1
ATOM 1478 C CA . LEU A 1 187 ? 9.279 3.421 14.517 1.00 70.56 187 LEU A CA 1
ATOM 1479 C C . LEU A 1 187 ? 10.408 3.272 15.547 1.00 70.56 187 LEU A C 1
ATOM 1481 O O . LEU A 1 187 ? 11.131 4.228 15.793 1.00 70.56 187 LEU A O 1
ATOM 1485 N N . GLU A 1 188 ? 10.577 2.081 16.119 1.00 67.69 188 GLU A N 1
ATOM 1486 C CA . GLU A 1 188 ? 11.483 1.798 17.244 1.00 67.69 188 GLU A CA 1
ATOM 1487 C C . GLU A 1 188 ? 12.892 1.374 16.793 1.00 67.69 188 GLU A C 1
ATOM 1489 O O . GLU A 1 188 ? 13.584 0.697 17.541 1.00 67.69 188 GLU A O 1
ATOM 1494 N N . GLY A 1 189 ? 13.289 1.732 15.563 1.00 51.75 189 GLY A N 1
ATOM 1495 C CA . GLY A 1 189 ? 14.569 1.417 14.911 1.00 51.75 189 GLY A CA 1
ATOM 1496 C C . GLY A 1 189 ? 15.561 0.593 15.740 1.00 51.75 189 GLY A C 1
ATOM 1497 O O . GLY A 1 189 ? 16.243 1.128 16.601 1.00 51.75 189 GLY A O 1
ATOM 1498 N N . GLY A 1 190 ? 15.668 -0.705 15.451 1.00 47.88 190 GLY A N 1
ATOM 1499 C CA . GLY A 1 190 ? 16.836 -1.508 15.825 1.00 47.88 190 GLY A CA 1
ATOM 1500 C C . GLY A 1 190 ? 17.235 -1.627 17.304 1.00 47.88 190 GLY A C 1
ATOM 1501 O O . GLY A 1 190 ? 18.318 -2.148 17.542 1.00 47.88 190 GLY A O 1
ATOM 1502 N N . HIS A 1 191 ? 16.415 -1.251 18.289 1.00 39.34 191 HIS A N 1
ATOM 1503 C CA . HIS A 1 191 ? 16.667 -1.606 19.692 1.00 39.34 191 HIS A CA 1
ATOM 1504 C C . HIS A 1 191 ? 15.448 -2.279 20.320 1.00 39.34 191 HIS A C 1
ATOM 1506 O O . HIS A 1 191 ? 14.720 -1.704 21.119 1.00 39.34 191 HIS A O 1
ATOM 1512 N N . SER A 1 192 ? 15.256 -3.554 19.985 1.00 37.78 192 SER A N 1
ATOM 1513 C CA . SER A 1 192 ? 14.610 -4.474 20.916 1.00 37.78 192 SER A CA 1
ATOM 1514 C C . SER A 1 192 ? 15.683 -5.431 21.407 1.00 37.78 192 SER A C 1
ATOM 1516 O O . SER A 1 192 ? 15.933 -6.480 20.812 1.00 37.78 192 SER A O 1
ATOM 1518 N N . GLU A 1 193 ? 16.339 -5.041 22.499 1.00 37.69 193 GLU A N 1
ATOM 1519 C CA . GLU A 1 193 ? 16.802 -6.048 23.440 1.00 37.69 193 GLU A CA 1
ATOM 1520 C C . GLU A 1 193 ? 15.587 -6.887 23.852 1.00 37.69 193 GLU A C 1
ATOM 1522 O O . GLU A 1 193 ? 14.521 -6.358 24.170 1.00 37.69 193 GLU A O 1
ATOM 1527 N N . ASN A 1 194 ? 15.756 -8.204 23.741 1.00 43.25 194 ASN A N 1
ATOM 1528 C CA . ASN A 1 194 ? 15.064 -9.245 24.489 1.00 43.25 194 ASN A CA 1
ATOM 1529 C C . ASN A 1 194 ? 13.658 -8.908 24.996 1.00 43.25 194 ASN A C 1
ATOM 1531 O O . ASN A 1 194 ? 13.519 -8.401 26.100 1.00 43.25 194 ASN A O 1
ATOM 1535 N N . ASN 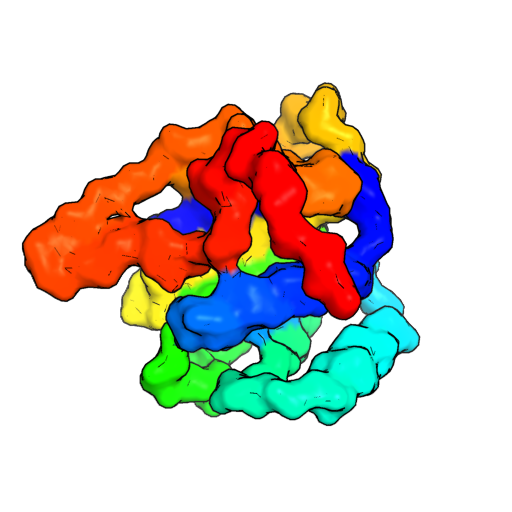A 1 195 ? 12.620 -9.316 24.259 1.00 34.97 195 ASN A N 1
ATOM 1536 C CA . ASN A 1 195 ? 11.411 -9.897 24.860 1.00 34.97 195 ASN A CA 1
ATOM 1537 C C . ASN A 1 195 ? 10.538 -10.585 23.800 1.00 34.97 195 ASN A C 1
ATOM 1539 O O . ASN A 1 195 ? 9.463 -10.126 23.421 1.00 34.97 195 ASN A O 1
ATOM 1543 N N . LEU A 1 196 ? 11.005 -11.744 23.338 1.00 35.59 196 LEU A N 1
ATOM 1544 C CA . LEU A 1 196 ? 10.133 -12.786 22.800 1.00 35.59 196 LEU A CA 1
ATOM 1545 C C . LEU A 1 196 ? 10.439 -14.078 23.557 1.00 35.59 196 LEU A C 1
ATOM 1547 O O . LEU A 1 196 ? 11.194 -14.925 23.086 1.00 35.59 196 LEU A O 1
ATOM 1551 N N . ARG A 1 197 ? 9.851 -14.216 24.749 1.00 29.64 197 ARG A N 1
ATOM 1552 C CA . ARG A 1 197 ? 9.463 -15.544 25.225 1.00 29.64 197 ARG A CA 1
ATOM 1553 C C . ARG A 1 197 ? 8.142 -15.880 24.535 1.00 29.64 197 ARG A C 1
ATOM 1555 O O . ARG A 1 197 ? 7.180 -15.120 24.657 1.00 29.64 197 ARG A O 1
ATOM 1562 N N . PHE A 1 198 ? 8.179 -16.938 23.729 1.00 35.12 198 PHE A N 1
ATOM 1563 C CA . PHE A 1 198 ? 6.993 -17.679 23.311 1.00 35.12 198 PHE A CA 1
ATOM 1564 C C . PHE A 1 198 ? 6.422 -18.435 24.508 1.00 35.12 198 PHE A C 1
ATOM 1566 O O . PHE A 1 198 ? 7.237 -18.826 25.378 1.00 35.12 198 PHE A O 1
#